Protein AF-A0A9E1KXX5-F1 (afdb_monomer_lite)

Sequence (232 aa):
MKKTWDNLVIDQTFETLIDTTGVVLDQYHLYQFQRITKRYPVLNFFIELLEYLEKELLVQWKIKQENGLNQMFEHQRCWYHAEVRSQGRFFELWNCFVAEYLKTSTVYPMVLENDSWKSIILIAMSDRKKIADIIANPNESSSNFQKFIHFYKSLYFIDPVNHVLSFLNIVELGLGFRPEIMEPVAQKIESEEIKNISPALRSLADSLCDRDHWEKADKILQDFWLLHNEDV

Foldseek 3Di:
DPDDDPVVVLVVLLCVLLVLLCQLLVLCVVLVCPLLQVVQQLSVLLNVLSVVLNVLSVVLVVCCVPPNDLRSLVVLVVLLVCCVPPVHPNLVSVQSNLQSLVVQLLAAAQLDPPDSQLSSLLVSLLPCVSCVVQQVPPPQNVPSLVSSLSSSLSSNPDDSVVSVQSSQVSSCVSVVHGDDRPHHPHDPDPRDDNPDPDPLSSVLCVQVVDPVSSVCNSVSSVVSCVVCVDPD

Radius of gyration: 19.9 Å; chains: 1; bounding box: 46×40×63 Å

Secondary structure (DSSP, 8-state):
------HHHHHHHHHHHHHHHHHHHHHHHHTTTHHHHTT-HHHHHHHHHHHHHHHHHHHHHHHHHHH-HHHHHHHHHHHHHHHHHTT-HHHHHHHHHHHHHHHHHHHS--SSTT-HHHHHHHHHHH-HHHHHHHH--TTSHHHHHHHHHHHHHHHHH--HHHHHHHHHHHHHHHHSS----PPP----------PPPPHHHHHHHHHHSSGGGGGGHHHHHHHHHHH-TTT-

Structure (mmCIF, N/CA/C/O backbone):
data_AF-A0A9E1KXX5-F1
#
_entry.id   AF-A0A9E1KXX5-F1
#
loop_
_atom_site.group_PDB
_atom_site.id
_atom_site.type_symbol
_atom_site.label_atom_id
_atom_site.label_alt_id
_atom_site.label_comp_id
_atom_site.label_asym_id
_atom_site.label_entity_id
_atom_site.label_seq_id
_atom_site.pdbx_PDB_ins_code
_atom_site.Cartn_x
_atom_site.Cartn_y
_atom_site.Cartn_z
_atom_site.occupancy
_atom_site.B_iso_or_equiv
_atom_site.auth_seq_id
_atom_site.auth_comp_id
_atom_site.auth_asym_id
_atom_site.auth_atom_id
_atom_site.pdbx_PDB_model_num
ATOM 1 N N . MET A 1 1 ? -11.347 -12.595 34.772 1.00 43.50 1 MET A N 1
ATOM 2 C CA . MET A 1 1 ? -10.113 -11.785 34.647 1.00 43.50 1 MET A CA 1
ATOM 3 C C . MET A 1 1 ? -10.419 -10.574 33.778 1.00 43.50 1 MET A C 1
ATOM 5 O O . MET A 1 1 ? -11.043 -10.763 32.742 1.00 43.50 1 MET A O 1
ATOM 9 N N . LYS A 1 2 ? -10.047 -9.349 34.184 1.00 52.78 2 LYS A N 1
ATOM 10 C CA . LYS A 1 2 ? -10.073 -8.197 33.261 1.00 52.78 2 LYS A CA 1
ATOM 11 C C . LYS A 1 2 ? -9.034 -8.476 32.171 1.00 52.78 2 LYS A C 1
ATOM 13 O O . LYS A 1 2 ? -7.884 -8.722 32.521 1.00 52.78 2 LYS A O 1
ATOM 18 N N . LYS A 1 3 ? -9.429 -8.494 30.892 1.00 66.44 3 LYS A N 1
ATOM 19 C CA . LYS A 1 3 ? -8.466 -8.537 29.779 1.00 66.44 3 LYS A CA 1
ATOM 20 C C . LYS A 1 3 ? -7.566 -7.305 29.905 1.00 66.44 3 LYS A C 1
ATOM 22 O O . LYS A 1 3 ? -8.064 -6.183 29.877 1.00 66.44 3 LYS A O 1
ATOM 27 N N . THR A 1 4 ? -6.272 -7.516 30.108 1.00 77.31 4 THR A N 1
ATOM 28 C CA . THR A 1 4 ? -5.259 -6.461 30.047 1.00 77.31 4 THR A CA 1
ATOM 29 C C . THR A 1 4 ? -4.710 -6.437 28.632 1.00 77.31 4 THR A C 1
ATOM 31 O O . THR A 1 4 ? -4.077 -7.400 28.207 1.00 77.31 4 THR A O 1
ATOM 34 N N . TRP A 1 5 ? -5.013 -5.372 27.898 1.00 84.75 5 TRP A N 1
ATOM 35 C CA . TRP A 1 5 ? -4.498 -5.161 26.550 1.00 84.75 5 TRP A CA 1
ATOM 36 C C . TRP A 1 5 ? -3.066 -4.639 26.605 1.00 84.75 5 TRP A C 1
ATOM 38 O O . TRP A 1 5 ? -2.748 -3.780 27.434 1.00 84.75 5 TRP A O 1
ATOM 48 N N . ASP A 1 6 ? -2.221 -5.144 25.712 1.00 88.62 6 ASP A N 1
ATOM 49 C CA . ASP A 1 6 ? -0.866 -4.637 25.529 1.00 88.62 6 ASP A CA 1
ATOM 50 C C . ASP A 1 6 ? -0.920 -3.329 24.730 1.00 88.62 6 ASP A C 1
ATOM 52 O O . ASP A 1 6 ? -0.969 -3.324 23.501 1.00 88.62 6 ASP A O 1
ATOM 56 N N . ASN A 1 7 ? -0.991 -2.206 25.449 1.00 89.69 7 ASN A N 1
ATOM 57 C CA . ASN A 1 7 ? -1.081 -0.884 24.830 1.00 89.69 7 ASN A CA 1
ATOM 58 C C . ASN A 1 7 ? 0.162 -0.569 23.993 1.00 89.69 7 ASN A C 1
ATOM 60 O O . ASN A 1 7 ? 0.034 0.075 22.964 1.00 89.69 7 ASN A O 1
ATOM 64 N N . LEU A 1 8 ? 1.341 -1.048 24.395 1.00 91.06 8 LEU A N 1
ATOM 65 C CA . LEU A 1 8 ? 2.582 -0.742 23.690 1.00 91.06 8 LEU A CA 1
ATOM 66 C C . LEU A 1 8 ? 2.591 -1.377 22.295 1.00 91.06 8 LEU A C 1
ATOM 68 O O . LEU A 1 8 ? 2.932 -0.716 21.320 1.00 91.06 8 LEU A O 1
ATOM 72 N N . VAL A 1 9 ? 2.156 -2.633 22.191 1.00 90.31 9 VAL A N 1
ATOM 73 C CA . VAL A 1 9 ? 2.056 -3.331 20.900 1.00 90.31 9 VAL A CA 1
ATOM 74 C C . VAL A 1 9 ? 0.993 -2.697 20.001 1.00 90.31 9 VAL A C 1
ATOM 76 O O . VAL A 1 9 ? 1.212 -2.538 18.799 1.00 90.31 9 VAL A O 1
ATOM 79 N N . ILE A 1 10 ? -0.153 -2.304 20.569 1.00 90.44 10 ILE A N 1
ATOM 80 C CA . ILE A 1 10 ? -1.213 -1.615 19.817 1.00 90.44 10 ILE A CA 1
ATOM 81 C C . ILE A 1 10 ? -0.683 -0.289 19.258 1.00 90.44 10 ILE A C 1
ATOM 83 O O . ILE A 1 10 ? -0.886 -0.006 18.078 1.00 90.44 10 ILE A O 1
ATOM 87 N N . ASP A 1 11 ? 0.035 0.483 20.073 1.00 93.56 11 ASP A N 1
ATOM 88 C CA . ASP A 1 11 ? 0.581 1.789 19.695 1.00 93.56 11 ASP A CA 1
ATOM 89 C C . ASP A 1 11 ? 1.590 1.659 18.566 1.00 93.56 11 ASP A C 1
ATOM 91 O O . ASP A 1 11 ? 1.436 2.299 17.531 1.00 93.56 11 ASP A O 1
ATOM 95 N N . GLN A 1 12 ? 2.534 0.732 18.710 1.00 93.06 12 GLN A N 1
ATOM 96 C CA . GLN A 1 12 ? 3.523 0.444 17.676 1.00 93.06 12 GLN A CA 1
ATOM 97 C C . GLN A 1 12 ? 2.881 0.013 16.356 1.00 93.06 12 GLN A C 1
ATOM 99 O O . GLN A 1 12 ? 3.362 0.392 15.289 1.00 93.06 12 GLN A O 1
ATOM 104 N N . THR A 1 13 ? 1.797 -0.766 16.405 1.00 90.94 13 THR A N 1
ATOM 105 C CA . THR A 1 13 ? 1.103 -1.209 15.186 1.00 90.94 13 THR A CA 1
ATOM 106 C C . THR A 1 13 ? 0.419 -0.030 14.489 1.00 90.94 13 THR A C 1
ATOM 108 O O . THR A 1 13 ? 0.532 0.102 13.271 1.00 90.94 13 THR A O 1
ATOM 111 N N . PHE A 1 14 ? -0.247 0.850 15.244 1.00 93.50 14 PHE A N 1
ATOM 112 C CA . PHE A 1 14 ? -0.850 2.069 14.698 1.00 93.50 14 PHE A CA 1
ATOM 113 C C . PHE A 1 14 ? 0.193 3.005 14.100 1.00 93.50 14 PHE A C 1
ATOM 115 O O . PHE A 1 14 ? 0.036 3.407 12.953 1.00 93.50 14 PHE A O 1
ATOM 122 N N . GLU A 1 15 ? 1.248 3.323 14.850 1.00 93.88 15 GLU A N 1
ATOM 123 C CA . GLU A 1 15 ? 2.332 4.197 14.394 1.00 93.88 15 GLU A CA 1
ATOM 124 C C . GLU A 1 15 ? 2.968 3.639 13.123 1.00 93.88 15 GLU A C 1
ATOM 126 O O . GLU A 1 15 ? 3.039 4.336 12.118 1.00 93.88 15 GLU A O 1
ATOM 131 N N . THR A 1 16 ? 3.304 2.345 13.109 1.00 93.38 16 THR A N 1
ATOM 132 C CA . THR A 1 16 ? 3.889 1.700 11.926 1.00 93.38 16 THR A CA 1
ATOM 133 C C . THR A 1 16 ? 2.976 1.832 10.711 1.00 93.38 16 THR A C 1
ATOM 135 O O . THR A 1 16 ? 3.453 2.214 9.642 1.00 93.38 16 THR A O 1
ATOM 138 N N . LEU A 1 17 ? 1.679 1.532 10.851 1.00 94.00 17 LEU A N 1
ATOM 139 C CA . LEU A 1 17 ? 0.722 1.603 9.744 1.00 94.00 17 LEU A CA 1
ATOM 140 C C . LEU A 1 17 ? 0.465 3.033 9.275 1.00 94.00 17 LEU A C 1
ATOM 142 O O . LEU A 1 17 ? 0.407 3.265 8.068 1.00 94.00 17 LEU A O 1
ATOM 146 N N . ILE A 1 18 ? 0.310 3.981 10.201 1.00 95.50 18 ILE A N 1
ATOM 147 C CA . ILE A 1 18 ? 0.109 5.397 9.884 1.00 95.50 18 ILE A CA 1
ATOM 148 C C . ILE A 1 18 ? 1.345 5.936 9.170 1.00 95.50 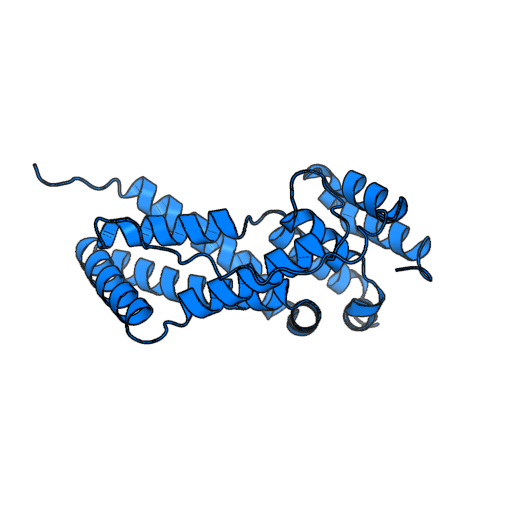18 ILE A C 1
ATOM 150 O O . ILE A 1 18 ? 1.200 6.511 8.099 1.00 95.50 18 ILE A O 1
ATOM 154 N N . ASP A 1 19 ? 2.546 5.680 9.687 1.00 94.06 19 ASP A N 1
ATOM 155 C CA . ASP A 1 19 ? 3.790 6.185 9.108 1.00 94.06 19 ASP A CA 1
ATOM 156 C C . ASP A 1 19 ? 4.034 5.606 7.711 1.00 94.06 19 ASP A C 1
ATOM 158 O O . ASP A 1 19 ? 4.322 6.345 6.771 1.00 94.06 19 ASP A O 1
ATOM 162 N N . THR A 1 20 ? 3.882 4.289 7.531 1.00 93.12 20 THR A N 1
ATOM 163 C CA . THR A 1 20 ? 4.071 3.679 6.201 1.00 93.12 20 THR A CA 1
ATOM 164 C C . THR A 1 20 ? 3.019 4.135 5.194 1.00 93.12 20 THR A C 1
ATOM 166 O O . THR A 1 20 ? 3.367 4.389 4.041 1.00 93.12 20 THR A O 1
ATOM 169 N N . THR A 1 21 ? 1.758 4.284 5.610 1.00 94.62 21 THR A N 1
ATOM 170 C CA . THR A 1 21 ? 0.692 4.808 4.740 1.00 94.62 21 THR A CA 1
ATOM 171 C C . THR A 1 21 ? 0.947 6.273 4.385 1.00 94.62 21 THR A C 1
ATOM 173 O O . THR A 1 21 ? 0.961 6.628 3.206 1.00 94.62 21 THR A O 1
ATOM 176 N N . GLY A 1 22 ? 1.217 7.099 5.396 1.00 93.31 22 GLY A N 1
ATOM 177 C CA . GLY A 1 22 ? 1.443 8.534 5.271 1.00 93.31 22 GLY A CA 1
ATOM 178 C C . GLY A 1 22 ? 2.644 8.853 4.391 1.00 93.31 22 GLY A C 1
ATOM 179 O O . GLY A 1 22 ? 2.527 9.666 3.487 1.00 93.31 22 GLY A O 1
ATOM 180 N N . VAL A 1 23 ? 3.768 8.137 4.532 1.00 93.75 23 VAL A N 1
ATOM 181 C CA . VAL A 1 23 ? 4.946 8.335 3.665 1.00 93.75 23 VAL A CA 1
ATOM 182 C C . VAL A 1 23 ? 4.605 8.141 2.184 1.00 93.75 23 VAL A C 1
ATOM 184 O O . VAL A 1 23 ? 5.034 8.936 1.344 1.00 93.75 23 VAL A O 1
ATOM 187 N N . VAL A 1 24 ? 3.836 7.103 1.841 1.00 94.44 24 VAL A N 1
ATOM 188 C CA . VAL A 1 24 ? 3.436 6.845 0.448 1.00 94.44 24 VAL A CA 1
ATOM 189 C C . VAL A 1 24 ? 2.483 7.932 -0.054 1.00 94.44 24 VAL A C 1
ATOM 191 O O . VAL A 1 24 ? 2.660 8.433 -1.168 1.00 94.44 24 VAL A O 1
ATOM 194 N N . LEU A 1 25 ? 1.488 8.309 0.752 1.00 95.94 25 LEU A N 1
ATOM 195 C CA . LEU A 1 25 ? 0.474 9.295 0.374 1.00 95.94 25 LEU A CA 1
ATOM 196 C C . LEU A 1 25 ? 1.033 10.720 0.300 1.00 95.94 25 LEU A C 1
ATOM 198 O O . LEU A 1 25 ? 0.730 11.443 -0.649 1.00 95.94 25 LEU A O 1
ATOM 202 N N . ASP A 1 26 ? 1.916 11.102 1.218 1.00 94.56 26 ASP A N 1
ATOM 203 C CA . ASP A 1 26 ? 2.622 12.381 1.194 1.00 94.56 26 ASP A CA 1
ATOM 204 C C . ASP A 1 26 ? 3.425 12.516 -0.096 1.00 94.56 26 ASP A C 1
ATOM 206 O O . ASP A 1 26 ? 3.285 13.503 -0.817 1.00 94.56 26 ASP A O 1
ATOM 210 N N . GLN A 1 27 ? 4.217 11.501 -0.452 1.00 91.88 27 GLN A N 1
ATOM 211 C CA . GLN A 1 27 ? 4.949 11.485 -1.721 1.00 91.88 27 GLN A CA 1
ATOM 212 C C . GLN A 1 27 ? 3.989 11.570 -2.914 1.00 91.88 27 GLN A C 1
ATOM 214 O O . GLN A 1 27 ? 4.205 12.362 -3.833 1.00 91.88 27 GLN A O 1
ATOM 219 N N . TYR A 1 28 ? 2.905 10.793 -2.898 1.00 92.31 28 TYR A N 1
ATOM 220 C CA . TYR A 1 28 ? 1.907 10.784 -3.964 1.00 92.31 28 TYR A CA 1
ATOM 221 C C . TYR A 1 28 ? 1.274 12.166 -4.196 1.00 92.31 28 TYR A C 1
ATOM 223 O O . TYR A 1 28 ? 1.186 12.626 -5.341 1.00 92.31 28 TYR A O 1
ATOM 231 N N . HIS A 1 29 ? 0.864 12.845 -3.123 1.00 91.25 29 HIS A N 1
ATOM 232 C CA . HIS A 1 29 ? 0.205 14.146 -3.186 1.00 91.25 29 HIS A CA 1
ATOM 233 C C . HIS A 1 29 ? 1.186 15.292 -3.446 1.00 91.25 29 HIS A C 1
ATOM 235 O O . HIS A 1 29 ? 0.938 16.107 -4.339 1.00 91.25 29 HIS A O 1
ATOM 241 N N . LEU A 1 30 ? 2.315 15.340 -2.729 1.00 88.56 30 LEU A N 1
ATOM 242 C CA . LEU A 1 30 ? 3.329 16.389 -2.878 1.00 88.56 30 LEU A CA 1
ATOM 243 C C . LEU A 1 30 ? 3.949 16.381 -4.276 1.00 88.56 30 LEU A C 1
ATOM 245 O O . LEU A 1 30 ? 4.216 17.442 -4.840 1.00 88.56 30 LEU A O 1
ATOM 249 N N . TYR A 1 31 ? 4.166 15.195 -4.849 1.00 86.06 31 TYR A N 1
ATOM 250 C CA . TYR A 1 31 ? 4.766 15.048 -6.175 1.00 86.06 31 TYR A CA 1
ATOM 251 C C . TYR A 1 31 ? 3.729 14.966 -7.305 1.00 86.06 31 TYR A C 1
ATOM 253 O O . TYR A 1 31 ? 4.103 14.871 -8.472 1.00 86.06 31 TYR A O 1
ATOM 261 N N . GLN A 1 32 ? 2.431 15.045 -6.979 1.00 85.81 32 GLN A N 1
ATOM 262 C CA . GLN A 1 32 ? 1.314 15.016 -7.933 1.00 85.81 32 GLN A CA 1
ATOM 263 C C . GLN A 1 32 ? 1.333 13.779 -8.852 1.00 85.81 32 GLN A C 1
ATOM 265 O O . GLN A 1 32 ? 1.025 13.845 -10.047 1.00 85.81 32 GLN A O 1
ATOM 270 N N . PHE A 1 33 ? 1.657 12.610 -8.292 1.00 86.31 33 PHE A N 1
ATOM 271 C CA . PHE A 1 33 ? 1.819 11.358 -9.041 1.00 86.31 33 PHE A CA 1
ATOM 272 C C . PHE A 1 33 ? 0.510 10.662 -9.435 1.00 86.31 33 PHE A C 1
ATOM 274 O O . PHE A 1 33 ? 0.522 9.548 -9.955 1.00 86.31 33 PHE A O 1
ATOM 281 N N . GLN A 1 34 ? -0.621 11.362 -9.338 1.00 85.50 34 GLN A N 1
ATOM 282 C CA . GLN A 1 34 ? -1.933 10.900 -9.816 1.00 85.50 34 GLN A CA 1
ATOM 283 C C . GLN A 1 34 ? -1.914 10.503 -11.297 1.00 85.50 34 GLN A C 1
ATOM 285 O O . GLN A 1 34 ? -2.655 9.625 -11.729 1.00 85.50 34 GLN A O 1
ATOM 290 N N . ARG A 1 35 ? -1.071 11.152 -12.109 1.00 79.12 35 ARG A N 1
ATOM 291 C CA . ARG A 1 35 ? -0.930 10.822 -13.537 1.00 79.12 35 ARG A CA 1
ATOM 292 C C . ARG A 1 35 ? -0.253 9.472 -13.773 1.00 79.12 35 ARG A C 1
ATOM 294 O O . ARG A 1 35 ? -0.528 8.854 -14.796 1.00 79.12 35 ARG A O 1
ATOM 301 N N . ILE A 1 36 ? 0.595 9.028 -12.841 1.00 79.75 36 ILE A N 1
ATOM 302 C CA . ILE A 1 36 ? 1.262 7.722 -12.878 1.00 79.75 36 ILE A CA 1
ATOM 303 C C . ILE A 1 36 ? 0.249 6.644 -12.533 1.00 79.75 36 ILE A C 1
ATOM 305 O O . ILE A 1 36 ? -0.003 5.745 -13.329 1.00 79.75 36 ILE A O 1
ATOM 309 N N . THR A 1 37 ? -0.369 6.762 -11.361 1.00 82.62 37 THR A N 1
ATOM 310 C CA . THR A 1 37 ? -1.243 5.725 -10.808 1.00 82.62 37 THR A CA 1
ATOM 311 C C . THR A 1 37 ? -2.458 5.496 -11.696 1.00 82.62 37 THR A C 1
ATOM 313 O O . THR A 1 37 ? -2.786 4.352 -11.978 1.00 82.62 37 THR A O 1
ATOM 316 N N . LYS A 1 38 ? -3.038 6.548 -12.288 1.00 82.38 38 LYS A N 1
ATOM 317 C CA . LYS A 1 38 ? -4.137 6.419 -13.264 1.00 82.38 38 LYS A CA 1
ATOM 318 C C . LYS A 1 38 ? -3.800 5.573 -14.494 1.00 82.38 38 LYS A C 1
ATOM 320 O O . LYS A 1 38 ? -4.708 5.016 -15.103 1.00 82.38 38 LYS A O 1
ATOM 325 N N . ARG A 1 39 ? -2.524 5.482 -14.888 1.00 83.44 39 ARG A N 1
ATOM 326 C CA . ARG A 1 39 ? -2.085 4.643 -16.018 1.00 83.44 39 ARG A CA 1
ATOM 327 C C . ARG A 1 39 ? -1.882 3.174 -15.624 1.00 83.44 39 ARG A C 1
ATOM 329 O O . ARG A 1 39 ? -1.704 2.339 -16.508 1.00 83.44 39 ARG A O 1
ATOM 336 N N . TYR A 1 40 ? -1.952 2.863 -14.329 1.00 87.75 40 TYR A N 1
ATOM 337 C CA . TYR A 1 40 ? -1.807 1.527 -13.757 1.00 87.75 40 TYR A CA 1
ATOM 338 C C . TYR A 1 40 ? -2.958 1.237 -12.784 1.00 87.75 40 TYR A C 1
ATOM 340 O O . TYR A 1 40 ? -2.835 1.542 -11.598 1.00 87.75 40 TYR A O 1
ATOM 348 N N . PRO A 1 41 ? -4.062 0.619 -13.245 1.00 89.94 41 PRO A N 1
ATOM 349 C CA . PRO A 1 41 ? -5.254 0.389 -12.424 1.00 89.94 41 PRO A CA 1
ATOM 350 C C . PRO A 1 41 ? -4.968 -0.238 -11.054 1.00 89.94 41 PRO A C 1
ATOM 352 O O . PRO A 1 41 ? -5.481 0.240 -10.047 1.00 89.94 41 PRO A O 1
ATOM 355 N N . VAL A 1 42 ? -4.076 -1.234 -10.996 1.00 92.06 42 VAL A N 1
ATOM 356 C CA . VAL A 1 42 ? -3.633 -1.865 -9.741 1.00 92.06 42 VAL A CA 1
ATOM 357 C C . VAL A 1 42 ? -3.011 -0.867 -8.753 1.00 92.06 42 VAL A C 1
ATOM 359 O O . VAL A 1 42 ? -3.318 -0.916 -7.565 1.00 92.06 42 VAL A O 1
ATOM 362 N N . LEU A 1 43 ? -2.194 0.081 -9.229 1.00 93.38 43 LEU A N 1
ATOM 363 C CA . LEU A 1 43 ? -1.612 1.129 -8.385 1.00 93.38 43 LEU A CA 1
ATOM 364 C C . LEU A 1 43 ? -2.664 2.155 -7.984 1.00 93.38 43 LEU A C 1
ATOM 366 O O . LEU A 1 43 ? -2.659 2.607 -6.847 1.00 93.38 43 LEU A O 1
ATOM 370 N N . ASN A 1 44 ? -3.572 2.516 -8.893 1.00 93.56 44 ASN A N 1
ATOM 371 C CA . ASN A 1 44 ? -4.652 3.446 -8.581 1.00 93.56 44 ASN A CA 1
ATOM 372 C C . ASN A 1 44 ? -5.536 2.918 -7.445 1.00 93.56 44 ASN A C 1
ATOM 374 O O . ASN A 1 44 ? -5.720 3.613 -6.452 1.00 93.56 44 ASN A O 1
ATOM 378 N N . PHE A 1 45 ? -6.018 1.676 -7.553 1.00 94.69 45 PHE A N 1
ATOM 379 C CA . PHE A 1 45 ? -6.833 1.068 -6.500 1.00 94.69 45 PHE A CA 1
ATOM 380 C C . PHE A 1 45 ? -6.063 0.891 -5.195 1.00 94.69 45 PHE A C 1
ATOM 382 O O . PHE A 1 45 ? -6.630 1.110 -4.128 1.00 94.69 45 PHE A O 1
ATOM 389 N N . PHE A 1 46 ? -4.773 0.549 -5.260 1.00 95.56 46 PHE A N 1
ATOM 390 C CA . PHE A 1 46 ? -3.959 0.461 -4.053 1.00 95.56 46 PHE A CA 1
ATOM 391 C C . PHE A 1 46 ? -3.804 1.818 -3.356 1.00 95.56 46 PHE A C 1
ATOM 393 O O . PHE A 1 46 ? -3.970 1.899 -2.144 1.00 95.56 46 PHE A O 1
ATOM 400 N N . ILE A 1 47 ? -3.552 2.898 -4.101 1.00 96.44 47 ILE A N 1
ATOM 401 C CA . ILE A 1 47 ? -3.466 4.246 -3.526 1.00 96.44 47 ILE A CA 1
ATOM 402 C C . ILE A 1 47 ? -4.810 4.695 -2.947 1.00 96.44 47 ILE A C 1
ATOM 404 O O . ILE A 1 47 ? -4.837 5.212 -1.837 1.00 96.44 47 ILE A O 1
ATOM 408 N N . GLU A 1 48 ? -5.929 4.454 -3.633 1.00 95.81 48 GLU A N 1
ATOM 409 C CA . GLU A 1 48 ? -7.258 4.763 -3.082 1.00 95.81 48 GLU A CA 1
ATOM 410 C C . GLU A 1 48 ? -7.547 3.978 -1.793 1.00 95.81 48 GLU A C 1
ATOM 412 O O . GLU A 1 48 ? -8.154 4.509 -0.860 1.00 95.81 48 GLU A O 1
ATOM 417 N N . LEU A 1 49 ? -7.082 2.727 -1.717 1.00 95.88 49 LEU A N 1
ATOM 418 C CA . LEU A 1 49 ? -7.165 1.916 -0.509 1.00 95.88 49 LEU A CA 1
ATOM 419 C C . LEU A 1 49 ? -6.299 2.492 0.620 1.00 95.88 49 LEU A C 1
ATOM 421 O O . LEU A 1 49 ? -6.775 2.573 1.749 1.00 95.88 49 LEU A O 1
ATOM 425 N N . LEU A 1 50 ? -5.073 2.942 0.329 1.00 96.75 50 LEU A N 1
ATOM 426 C CA . LEU A 1 50 ? -4.219 3.631 1.302 1.00 96.75 50 LEU A CA 1
ATOM 427 C C . LEU A 1 50 ? -4.863 4.932 1.801 1.00 96.75 50 LEU A C 1
ATOM 429 O O . LEU A 1 50 ? -4.900 5.157 3.006 1.00 96.75 50 LEU A O 1
ATOM 433 N N . GLU A 1 51 ? -5.435 5.753 0.914 1.00 96.69 51 GLU A N 1
ATOM 434 C CA . GLU A 1 51 ? -6.150 6.983 1.294 1.00 96.69 51 GLU A CA 1
ATOM 435 C C . GLU A 1 51 ? -7.354 6.699 2.205 1.00 96.69 51 GLU A C 1
ATOM 437 O O . GLU A 1 51 ? -7.696 7.509 3.071 1.00 96.69 51 GLU A O 1
ATOM 442 N N . TYR A 1 52 ? -8.048 5.576 1.991 1.00 96.50 52 TYR A N 1
ATOM 443 C CA . TYR A 1 52 ? -9.123 5.143 2.881 1.00 96.50 52 TYR A CA 1
ATOM 444 C C . TYR A 1 52 ? -8.556 4.689 4.233 1.00 96.50 52 TYR A C 1
ATOM 446 O O . TYR A 1 52 ? -9.030 5.134 5.280 1.00 96.50 52 TYR A O 1
ATOM 454 N N . LEU A 1 53 ? -7.541 3.820 4.204 1.00 95.88 53 LEU A N 1
ATOM 455 C CA . LEU A 1 53 ? -6.892 3.266 5.392 1.00 95.88 53 LEU A CA 1
ATOM 456 C C . LEU A 1 53 ? -6.344 4.362 6.300 1.00 95.88 53 LEU A C 1
ATOM 458 O O . LEU A 1 53 ? -6.603 4.326 7.497 1.00 95.88 53 LEU A O 1
ATOM 462 N N . GLU A 1 54 ? -5.642 5.349 5.747 1.00 96.81 54 GLU A N 1
ATOM 463 C CA . GLU A 1 54 ? -5.092 6.469 6.511 1.00 96.81 54 GLU A CA 1
ATOM 464 C C . GLU A 1 54 ? -6.185 7.204 7.290 1.00 96.81 54 GLU A C 1
ATOM 466 O O . GLU A 1 54 ? -6.063 7.410 8.497 1.00 96.81 54 GLU A O 1
ATOM 471 N N . LYS A 1 55 ? -7.290 7.557 6.622 1.00 96.44 55 LYS A N 1
ATOM 472 C CA . LYS A 1 55 ? -8.403 8.280 7.254 1.00 96.44 55 LYS A CA 1
ATOM 473 C C . LYS A 1 55 ? -8.975 7.499 8.427 1.00 96.44 55 LYS A C 1
ATOM 475 O O . LYS A 1 55 ? -9.177 8.066 9.498 1.00 96.44 55 LYS A O 1
ATOM 480 N N . GLU A 1 56 ? -9.222 6.210 8.229 1.00 96.56 56 GLU A N 1
ATOM 481 C CA . GLU A 1 56 ? -9.800 5.357 9.261 1.00 96.56 56 GLU A CA 1
ATOM 482 C C . GLU A 1 56 ? -8.806 5.091 10.407 1.00 96.56 56 GLU A C 1
ATOM 484 O O . GLU A 1 56 ? -9.178 5.193 11.577 1.00 96.56 56 GLU A O 1
ATOM 489 N N . LEU A 1 57 ? -7.523 4.859 10.104 1.00 96.75 57 LEU A N 1
ATOM 490 C CA . LEU A 1 57 ? -6.453 4.720 11.098 1.00 96.75 57 LEU A CA 1
ATOM 491 C C . LEU A 1 57 ? -6.313 5.976 11.963 1.00 96.75 57 LEU A C 1
ATOM 493 O O . LEU A 1 57 ? -6.247 5.865 13.186 1.00 96.75 57 LEU A O 1
ATOM 497 N N . LEU A 1 58 ? -6.317 7.168 11.360 1.00 97.12 58 LEU A N 1
ATOM 498 C CA . LEU A 1 58 ? -6.220 8.438 12.084 1.00 97.12 58 LEU A CA 1
ATOM 499 C C . LEU A 1 58 ? -7.436 8.683 12.986 1.00 97.12 58 LEU A C 1
ATOM 501 O O . LEU A 1 58 ? -7.279 9.178 14.105 1.00 97.12 58 LEU A O 1
ATOM 505 N N . VAL A 1 59 ? -8.642 8.315 12.538 1.00 97.44 59 VAL A N 1
ATOM 506 C CA . VAL A 1 59 ? -9.859 8.393 13.362 1.00 97.44 59 VAL A CA 1
ATOM 507 C C . VAL A 1 59 ? -9.762 7.443 14.554 1.00 97.44 59 VAL A C 1
ATOM 509 O O . VAL A 1 59 ? -9.949 7.879 15.693 1.00 97.44 59 VAL A O 1
ATOM 512 N N . GLN A 1 60 ? -9.420 6.173 14.324 1.00 96.81 60 GLN A N 1
ATOM 513 C CA . GLN A 1 60 ? -9.262 5.186 15.396 1.00 96.81 60 GLN A CA 1
ATOM 514 C C . GLN A 1 60 ? -8.177 5.599 16.393 1.00 96.81 60 GLN A C 1
ATOM 516 O O . GLN A 1 60 ? -8.400 5.544 17.606 1.00 96.81 60 GLN A O 1
ATOM 521 N N . TRP A 1 61 ? -7.034 6.076 15.893 1.00 96.81 61 TRP A N 1
ATOM 522 C CA . TRP A 1 61 ? -5.933 6.565 16.714 1.00 96.81 61 TRP A CA 1
ATOM 523 C C . TRP A 1 61 ? -6.361 7.744 17.583 1.00 96.81 61 TRP A C 1
ATOM 525 O O . TRP A 1 61 ? -6.147 7.731 18.795 1.00 96.81 61 TRP A O 1
ATOM 535 N N . LYS A 1 62 ? -7.049 8.729 17.000 1.00 97.56 62 LYS A N 1
ATOM 536 C CA . LYS A 1 62 ? -7.568 9.882 17.737 1.00 97.56 62 LYS A CA 1
ATOM 537 C C . LYS A 1 62 ? -8.539 9.465 18.842 1.00 97.56 62 LYS A C 1
ATOM 539 O O . LYS A 1 62 ? -8.361 9.875 19.987 1.00 97.56 62 LYS A O 1
ATOM 544 N N . ILE A 1 63 ? -9.521 8.613 18.533 1.00 97.69 63 ILE A N 1
ATOM 545 C CA . ILE A 1 63 ? -10.488 8.108 19.522 1.00 97.69 63 ILE A CA 1
ATOM 546 C C . ILE A 1 63 ? -9.763 7.376 20.653 1.00 97.69 63 ILE A C 1
ATOM 548 O O . ILE A 1 63 ? -10.083 7.573 21.825 1.00 97.69 63 ILE A O 1
ATOM 552 N N . LYS A 1 64 ? -8.756 6.558 20.331 1.00 95.94 64 LYS A N 1
ATOM 553 C CA . LYS A 1 64 ? -7.946 5.878 21.343 1.00 95.94 64 LYS A CA 1
ATOM 554 C C . LYS A 1 64 ? -7.233 6.869 22.264 1.00 95.94 64 LYS A C 1
ATOM 556 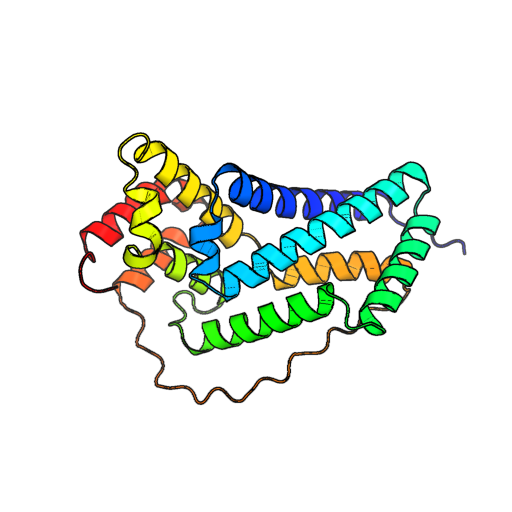O O . LYS A 1 64 ? -7.267 6.669 23.476 1.00 95.94 64 LYS A O 1
ATOM 561 N N . GLN A 1 65 ? -6.603 7.908 21.717 1.00 95.69 65 GLN A N 1
ATOM 562 C CA . GLN A 1 65 ? -5.873 8.903 22.510 1.00 95.69 65 GLN A CA 1
ATOM 563 C C . GLN A 1 65 ? -6.812 9.753 23.382 1.00 95.69 65 GLN A C 1
ATOM 565 O O . GLN A 1 65 ? -6.497 10.036 24.536 1.00 95.69 65 GLN A O 1
ATOM 570 N N . GLU A 1 66 ? -7.984 10.128 22.864 1.00 97.12 66 GLU A N 1
ATOM 571 C CA . GLU A 1 66 ? -8.922 11.026 23.555 1.00 97.12 66 GLU A CA 1
ATOM 572 C C . GLU A 1 66 ? -9.887 10.296 24.503 1.00 97.12 66 GLU A C 1
ATOM 574 O O . GLU A 1 66 ? -10.322 10.856 25.512 1.00 97.12 66 GLU A O 1
ATOM 579 N N . ASN A 1 67 ? -10.269 9.058 24.184 1.00 96.44 67 ASN A N 1
ATOM 580 C CA . ASN A 1 67 ? -11.358 8.343 24.858 1.00 96.44 67 ASN A CA 1
ATOM 581 C C . ASN A 1 67 ? -10.994 6.922 25.315 1.00 96.44 67 ASN A C 1
ATOM 583 O O . ASN A 1 67 ? -11.783 6.280 26.014 1.00 96.44 67 ASN A O 1
ATOM 587 N N . GLY A 1 68 ? -9.803 6.435 24.969 1.00 94.31 68 GLY A N 1
ATOM 588 C CA . GLY A 1 68 ? -9.307 5.121 25.361 1.00 94.31 68 GLY A CA 1
ATOM 589 C C . GLY A 1 68 ? -9.803 3.966 24.484 1.00 94.31 68 GLY A C 1
ATOM 590 O O . GLY A 1 68 ? -10.646 4.107 23.597 1.00 94.31 68 GLY A O 1
ATOM 591 N N . LEU A 1 69 ? -9.265 2.774 24.760 1.00 94.19 69 LEU A N 1
ATOM 592 C CA . LEU A 1 69 ? -9.457 1.573 23.935 1.00 94.19 69 LEU A CA 1
ATOM 593 C C . LEU A 1 69 ? -10.918 1.139 23.784 1.00 94.19 69 LEU A C 1
ATOM 595 O O . LEU A 1 69 ? -11.323 0.743 22.699 1.00 94.19 69 LEU A O 1
ATOM 599 N N . ASN A 1 70 ? -11.727 1.227 24.843 1.00 94.19 70 ASN A N 1
ATOM 600 C CA . ASN A 1 70 ? -13.122 0.774 24.784 1.00 94.19 70 ASN A CA 1
ATOM 601 C C . ASN A 1 70 ? -13.939 1.549 23.739 1.00 94.19 70 ASN A C 1
ATOM 603 O O . ASN A 1 70 ? -14.818 0.982 23.091 1.00 94.19 70 ASN A O 1
ATOM 607 N N . GLN A 1 71 ? -13.619 2.827 23.548 1.00 96.69 71 GLN A N 1
ATOM 608 C CA . GLN A 1 71 ? -14.337 3.710 22.640 1.00 96.69 71 GLN A CA 1
ATOM 609 C C . GLN A 1 71 ? -13.848 3.498 21.212 1.00 96.69 71 GLN A C 1
ATOM 611 O O . GLN A 1 71 ? -14.661 3.449 20.293 1.00 96.69 71 GLN A O 1
ATOM 616 N N . MET A 1 72 ? -12.549 3.242 21.040 1.00 96.75 72 MET A N 1
ATOM 617 C CA . MET A 1 72 ? -12.001 2.762 19.773 1.00 96.75 72 MET A CA 1
ATOM 618 C C . MET A 1 72 ? -12.655 1.432 19.356 1.00 96.75 72 MET A C 1
ATOM 620 O O . MET A 1 72 ? -13.058 1.284 18.209 1.00 96.75 72 MET A O 1
ATOM 624 N N . PHE A 1 73 ? -12.846 0.490 20.283 1.00 95.88 73 PHE A N 1
ATOM 625 C CA . PHE A 1 73 ? -13.503 -0.792 20.000 1.00 95.88 73 PHE A CA 1
ATOM 626 C C . PHE A 1 73 ? -14.988 -0.649 19.641 1.00 95.88 73 PHE A C 1
ATOM 628 O O . PHE A 1 73 ? -15.510 -1.413 18.831 1.00 95.88 73 PHE A O 1
ATOM 635 N N . GLU A 1 74 ? -15.710 0.294 20.252 1.00 96.75 74 GLU A N 1
ATOM 636 C CA . GLU A 1 74 ? -17.075 0.638 19.827 1.00 96.75 74 GLU A CA 1
ATOM 637 C C . GLU A 1 74 ? -17.085 1.221 18.411 1.00 96.75 74 GLU A C 1
ATOM 639 O O . GLU A 1 74 ? -17.870 0.778 17.575 1.00 96.75 74 GLU A O 1
ATOM 644 N N . HIS A 1 75 ? -16.166 2.142 18.114 1.00 97.06 75 HIS A N 1
ATOM 645 C CA . HIS A 1 75 ? -16.010 2.702 16.773 1.00 97.06 75 HIS A CA 1
ATOM 646 C C . HIS A 1 75 ? -15.728 1.617 15.730 1.00 97.06 75 HIS A C 1
ATOM 648 O O . HIS A 1 75 ? -16.436 1.545 14.734 1.00 97.06 75 HIS A O 1
ATOM 654 N N . GLN A 1 76 ? -14.780 0.714 15.989 1.00 95.94 76 GLN A N 1
ATOM 655 C CA . GLN A 1 76 ? -14.443 -0.400 15.093 1.00 95.94 76 GLN A CA 1
ATOM 656 C C . GLN A 1 76 ? -15.640 -1.319 14.809 1.00 95.94 76 GLN A C 1
ATOM 658 O O . GLN A 1 76 ? -15.841 -1.739 13.669 1.00 95.94 76 GLN A O 1
ATOM 663 N N . ARG A 1 77 ? -16.475 -1.604 15.820 1.00 95.00 77 ARG A N 1
ATOM 664 C CA . ARG A 1 77 ? -17.720 -2.373 15.642 1.00 95.00 77 ARG A CA 1
ATOM 665 C C . ARG A 1 77 ? -18.724 -1.634 14.766 1.00 95.00 77 ARG A C 1
ATOM 667 O O . ARG A 1 77 ? -19.278 -2.232 13.844 1.00 95.00 77 ARG A O 1
ATOM 674 N N . CYS A 1 78 ? -18.943 -0.347 15.025 1.00 93.94 78 CYS A N 1
ATOM 675 C CA . CYS A 1 78 ? -19.822 0.493 14.214 1.00 93.94 78 CYS A CA 1
ATOM 676 C C . CYS A 1 78 ? -19.336 0.592 12.763 1.00 93.94 78 CYS A C 1
ATOM 678 O O . CYS A 1 78 ? -20.129 0.387 11.844 1.00 93.94 78 CYS A O 1
ATOM 680 N N . TRP A 1 79 ? -18.040 0.844 12.569 1.00 94.50 79 TRP A N 1
ATOM 681 C CA . TRP A 1 79 ? -17.379 0.892 11.269 1.00 94.50 79 TRP A CA 1
ATOM 682 C C . TRP A 1 79 ? -17.575 -0.419 10.503 1.00 94.50 79 TRP A C 1
ATOM 684 O O . TRP A 1 79 ? -18.135 -0.408 9.411 1.00 94.50 79 TRP A O 1
ATOM 694 N N . TYR A 1 80 ? -17.236 -1.565 11.104 1.00 93.06 80 TYR A N 1
ATOM 695 C CA . TYR A 1 80 ? -17.361 -2.866 10.442 1.00 93.06 80 TYR A CA 1
ATOM 696 C C . TYR A 1 80 ? -18.811 -3.185 10.063 1.00 93.06 80 TYR A C 1
ATOM 698 O O . TYR A 1 80 ? -19.092 -3.649 8.960 1.00 93.06 80 TYR A O 1
ATOM 706 N N . HIS A 1 81 ? -19.765 -2.911 10.959 1.00 90.19 81 HIS A N 1
ATOM 707 C CA . HIS A 1 81 ? -21.178 -3.124 10.659 1.00 90.19 81 HIS A CA 1
ATOM 708 C C . HIS A 1 81 ? -21.698 -2.212 9.548 1.00 90.19 81 HIS A C 1
ATOM 710 O O . HIS A 1 81 ? -22.562 -2.651 8.788 1.00 90.19 81 HIS A O 1
ATOM 716 N N . ALA A 1 82 ? -21.202 -0.977 9.450 1.00 90.38 82 ALA A N 1
ATOM 717 C CA . ALA A 1 82 ? -21.502 -0.107 8.322 1.00 90.38 82 ALA A CA 1
ATOM 718 C C . ALA A 1 82 ? -20.927 -0.709 7.033 1.00 90.38 82 ALA A C 1
ATOM 720 O O . ALA A 1 82 ? -21.673 -0.945 6.085 1.00 90.38 82 ALA A O 1
ATOM 721 N N . GLU A 1 83 ? -19.647 -1.080 7.043 1.00 90.44 83 GLU A N 1
ATOM 722 C CA . GLU A 1 83 ? -18.956 -1.614 5.871 1.00 90.44 83 GLU A CA 1
ATOM 723 C C . GLU A 1 83 ? -19.614 -2.890 5.310 1.00 90.44 83 GLU A C 1
ATOM 725 O O . GLU A 1 83 ? -19.812 -3.013 4.102 1.00 90.44 83 GLU A O 1
ATOM 730 N N . VAL A 1 84 ? -20.047 -3.812 6.174 1.00 87.12 84 VAL A N 1
ATOM 731 C CA . VAL A 1 84 ? -20.708 -5.057 5.744 1.00 87.12 84 VAL A CA 1
ATOM 732 C C . VAL A 1 84 ? -22.148 -4.829 5.263 1.00 87.12 84 VAL A C 1
ATOM 734 O O . VAL A 1 84 ? -22.616 -5.525 4.363 1.00 87.12 84 VAL A O 1
ATOM 737 N N . ARG A 1 85 ? -22.893 -3.883 5.854 1.00 82.50 85 ARG A N 1
ATOM 738 C CA . ARG A 1 85 ? -24.328 -3.700 5.553 1.00 82.50 85 ARG A CA 1
ATOM 739 C C . ARG A 1 85 ? -24.606 -2.801 4.354 1.00 82.50 85 ARG A C 1
ATOM 741 O O . ARG A 1 85 ? -25.653 -2.972 3.734 1.00 82.50 85 ARG A O 1
ATOM 748 N N . SER A 1 86 ? -23.742 -1.831 4.053 1.00 68.62 86 SER A N 1
ATOM 749 C CA . SER A 1 86 ? -24.058 -0.758 3.099 1.00 68.62 86 SER A CA 1
ATOM 750 C C . SER A 1 86 ? -23.202 -0.739 1.832 1.00 68.62 86 SER A C 1
ATOM 752 O O . SER A 1 86 ? -23.101 0.321 1.228 1.00 68.62 86 SER A O 1
ATOM 754 N N . GLN A 1 87 ? -22.596 -1.866 1.427 1.00 64.62 87 GLN A N 1
ATOM 755 C CA . GLN A 1 87 ? -21.535 -1.881 0.401 1.00 64.62 87 GLN A CA 1
ATOM 756 C C . GLN A 1 87 ? -20.426 -0.894 0.777 1.00 64.62 87 GLN A C 1
ATOM 758 O O . GLN A 1 87 ? -20.204 0.123 0.127 1.00 64.62 87 GLN A O 1
ATOM 763 N N . GLY A 1 88 ? -19.799 -1.166 1.916 1.00 75.88 88 GLY A N 1
ATOM 764 C CA . GLY A 1 88 ? -18.713 -0.368 2.443 1.00 75.88 88 GLY A CA 1
ATOM 765 C C . GLY A 1 88 ? -17.591 -0.131 1.438 1.00 75.88 88 GLY A C 1
ATOM 766 O O . GLY A 1 88 ? -17.195 -1.033 0.692 1.00 75.88 88 GLY A O 1
ATOM 767 N N . ARG A 1 89 ? -17.063 1.094 1.445 1.00 89.50 89 ARG A N 1
ATOM 768 C CA . ARG A 1 89 ? -16.039 1.525 0.493 1.00 89.50 89 ARG A CA 1
ATOM 769 C C . ARG A 1 89 ? -14.715 0.788 0.710 1.00 89.50 89 ARG A C 1
ATOM 771 O O . ARG A 1 89 ? -13.978 0.606 -0.253 1.00 89.50 89 ARG A O 1
ATOM 778 N N . PHE A 1 90 ? -14.405 0.343 1.930 1.00 92.75 90 PHE A N 1
ATOM 779 C CA . PHE A 1 90 ? -13.170 -0.393 2.205 1.00 92.75 90 PHE A CA 1
ATOM 780 C C . PHE A 1 90 ? -13.146 -1.736 1.473 1.00 92.75 90 PHE A C 1
ATOM 782 O O . PHE A 1 90 ? -12.214 -2.012 0.719 1.00 92.75 90 PHE A O 1
ATOM 789 N N . PHE A 1 91 ? -14.180 -2.563 1.667 1.00 89.19 91 PHE A N 1
ATOM 790 C CA . PHE A 1 91 ? -14.241 -3.884 1.037 1.00 89.19 91 PHE A CA 1
ATOM 791 C C . PHE A 1 91 ? -14.404 -3.786 -0.481 1.00 89.19 91 PHE A C 1
ATOM 793 O O . PHE A 1 91 ? -13.855 -4.614 -1.204 1.00 89.19 91 PHE A O 1
ATOM 800 N N . GLU A 1 92 ? -15.103 -2.763 -0.978 1.00 89.50 92 GLU A N 1
ATOM 801 C CA . GLU A 1 92 ? -15.167 -2.468 -2.411 1.00 89.50 92 GLU A CA 1
ATOM 802 C C . GLU A 1 92 ? -13.774 -2.169 -2.988 1.00 89.50 92 GLU A C 1
ATOM 804 O O . GLU A 1 92 ? -13.352 -2.828 -3.939 1.00 89.50 92 GLU A O 1
ATOM 809 N N . LEU A 1 93 ? -13.033 -1.229 -2.388 1.00 92.06 93 LEU A N 1
ATOM 810 C CA . LEU A 1 93 ? -11.679 -0.874 -2.824 1.00 92.06 93 LEU A CA 1
ATOM 811 C C . LEU A 1 93 ? -10.727 -2.066 -2.751 1.00 92.06 93 LEU A C 1
ATOM 813 O O . LEU A 1 93 ? -9.960 -2.294 -3.685 1.00 92.06 93 LEU A O 1
ATOM 817 N N . TRP A 1 94 ? -10.804 -2.850 -1.675 1.00 92.06 94 TRP A N 1
ATOM 818 C CA . TRP A 1 94 ? -10.029 -4.075 -1.531 1.00 92.06 94 TRP A CA 1
ATOM 819 C C . TRP A 1 94 ? -10.334 -5.077 -2.650 1.00 92.06 94 TRP A C 1
ATOM 821 O O . TRP A 1 94 ? -9.415 -5.573 -3.296 1.00 92.06 94 TRP A O 1
ATOM 831 N N . ASN A 1 95 ? -11.610 -5.339 -2.935 1.00 89.50 95 ASN A N 1
ATOM 832 C CA . ASN A 1 95 ? -12.002 -6.280 -3.984 1.00 89.50 95 ASN A CA 1
ATOM 833 C C . ASN A 1 95 ? -11.556 -5.807 -5.374 1.00 89.50 95 ASN A C 1
ATOM 835 O O . ASN A 1 95 ? -11.062 -6.614 -6.163 1.00 89.50 95 ASN A O 1
ATOM 839 N N . CYS A 1 96 ? -11.677 -4.508 -5.661 1.00 91.00 96 CYS A N 1
ATOM 840 C CA . CYS A 1 96 ? -11.178 -3.903 -6.896 1.00 91.00 96 CYS A CA 1
ATOM 841 C C . CYS A 1 96 ? -9.652 -4.016 -7.014 1.00 91.00 96 CYS A C 1
ATOM 843 O O . CYS A 1 96 ? -9.144 -4.408 -8.067 1.00 91.00 96 CYS A O 1
ATOM 845 N N . PHE A 1 97 ? -8.922 -3.738 -5.928 1.00 92.81 97 PHE A N 1
ATOM 846 C CA . PHE A 1 97 ? -7.474 -3.920 -5.872 1.00 92.81 97 PHE A CA 1
ATOM 847 C C . PHE A 1 97 ? -7.087 -5.375 -6.143 1.00 92.81 97 PHE A C 1
ATOM 849 O O . PHE A 1 97 ? -6.274 -5.621 -7.029 1.00 92.81 97 PHE A O 1
ATOM 856 N N . VAL A 1 98 ? -7.682 -6.343 -5.440 1.00 89.81 98 VAL A N 1
ATOM 857 C CA . VAL A 1 98 ? -7.340 -7.763 -5.606 1.00 89.81 98 VAL A CA 1
ATOM 858 C C . VAL A 1 98 ? -7.678 -8.254 -7.014 1.00 89.81 98 VAL A C 1
ATOM 860 O O . VAL A 1 98 ? -6.876 -8.970 -7.612 1.00 89.81 98 VAL A O 1
ATOM 863 N N . ALA A 1 99 ? -8.813 -7.843 -7.586 1.00 87.69 99 ALA A N 1
ATOM 864 C CA . ALA A 1 99 ? -9.178 -8.198 -8.955 1.00 87.69 99 ALA A CA 1
ATOM 865 C C . ALA A 1 99 ? -8.143 -7.694 -9.977 1.00 87.69 99 ALA A C 1
ATOM 867 O O . ALA A 1 99 ? -7.671 -8.469 -10.812 1.00 87.69 99 ALA A O 1
ATOM 868 N N . GLU A 1 100 ? -7.733 -6.424 -9.890 1.00 89.25 100 GLU A N 1
ATOM 869 C CA . GLU A 1 100 ? -6.691 -5.889 -10.773 1.00 89.25 100 GLU A CA 1
ATOM 870 C C . GLU A 1 100 ? -5.303 -6.464 -10.457 1.00 89.25 100 GLU A C 1
ATOM 872 O O . GLU A 1 100 ? -4.511 -6.668 -11.376 1.00 89.25 100 GLU A O 1
ATOM 877 N N . TYR A 1 101 ? -5.003 -6.788 -9.198 1.00 88.81 101 TYR A N 1
ATOM 878 C CA . TYR A 1 101 ? -3.744 -7.411 -8.790 1.00 88.81 101 TYR A CA 1
ATOM 879 C C . TYR A 1 101 ? -3.590 -8.809 -9.396 1.00 88.81 101 TYR A C 1
ATOM 881 O O . TYR A 1 101 ? -2.571 -9.086 -10.026 1.00 88.81 101 TYR A O 1
ATOM 889 N N . LEU A 1 102 ? -4.622 -9.654 -9.292 1.00 85.06 102 LEU A N 1
ATOM 890 C CA . LEU A 1 102 ? -4.653 -10.996 -9.887 1.00 85.06 102 LEU A CA 1
ATOM 891 C C . LEU A 1 102 ? -4.607 -10.950 -11.419 1.00 85.06 102 LEU A C 1
ATOM 893 O O . LEU A 1 102 ? -3.922 -11.741 -12.066 1.00 85.06 102 LEU A O 1
ATOM 897 N N . LYS A 1 103 ? -5.311 -9.994 -12.027 1.00 83.56 103 LYS A N 1
ATOM 898 C CA . LYS A 1 103 ? -5.246 -9.768 -13.473 1.00 83.56 103 LYS A CA 1
ATOM 899 C C . LYS A 1 103 ? -3.857 -9.323 -13.919 1.00 83.56 103 LYS A C 1
ATOM 901 O O . LYS A 1 103 ? -3.333 -9.811 -14.913 1.00 83.56 103 LYS A O 1
ATOM 906 N N . THR A 1 104 ? -3.228 -8.419 -13.179 1.00 80.00 104 THR A N 1
ATOM 907 C CA . THR A 1 104 ? -1.888 -7.930 -13.518 1.00 80.00 104 THR A CA 1
ATOM 908 C C . THR A 1 104 ? -0.847 -9.036 -13.325 1.00 80.00 104 THR A C 1
ATOM 910 O O . THR A 1 104 ? 0.004 -9.215 -14.190 1.00 80.00 104 THR A O 1
ATOM 913 N N . SER A 1 105 ? -0.935 -9.837 -12.261 1.00 74.69 105 SER A N 1
ATOM 914 C CA . SER A 1 105 ? 0.009 -10.934 -12.004 1.00 74.69 105 SER A CA 1
ATOM 915 C C . SER A 1 105 ? -0.101 -12.097 -12.996 1.00 74.69 105 SER A C 1
ATOM 917 O O . SER A 1 105 ? 0.867 -12.833 -13.170 1.00 74.69 105 SER A O 1
ATOM 919 N N . THR A 1 106 ? -1.251 -12.256 -13.657 1.00 69.31 106 THR A N 1
ATOM 920 C CA . THR A 1 106 ? -1.467 -13.273 -14.702 1.00 69.31 106 THR A CA 1
ATOM 921 C C . THR A 1 106 ? -1.075 -12.790 -16.098 1.00 69.31 106 THR A C 1
ATOM 923 O O . THR A 1 106 ? -0.640 -13.596 -16.915 1.00 69.31 106 THR A O 1
ATOM 926 N N . VAL A 1 107 ? -1.203 -11.488 -16.376 1.00 64.75 107 VAL A N 1
ATOM 927 C CA . VAL A 1 107 ? -0.905 -10.892 -17.692 1.00 64.75 107 VAL A CA 1
ATOM 928 C C . VAL A 1 107 ? 0.557 -10.462 -17.827 1.00 64.75 107 VAL A C 1
ATOM 930 O O . VAL A 1 107 ? 1.120 -10.521 -18.923 1.00 64.75 107 VAL A O 1
ATOM 933 N N . TYR A 1 108 ? 1.180 -9.988 -16.746 1.00 63.94 108 TYR A N 1
ATOM 934 C CA . TYR A 1 108 ? 2.544 -9.473 -16.801 1.00 63.94 108 TYR A CA 1
ATOM 935 C C . TYR A 1 108 ? 3.584 -10.551 -16.469 1.00 63.94 108 TYR A C 1
ATOM 937 O O . TYR A 1 108 ? 3.375 -11.355 -15.560 1.00 63.94 108 TYR A O 1
ATOM 945 N N . PRO A 1 109 ? 4.736 -10.548 -17.167 1.00 64.31 109 PRO A N 1
ATOM 946 C CA . PRO A 1 109 ? 5.838 -11.447 -16.855 1.00 64.31 109 PRO A CA 1
ATOM 947 C C . PRO A 1 109 ? 6.294 -11.249 -15.404 1.00 64.31 109 PRO A C 1
ATOM 949 O O . PRO A 1 109 ? 6.698 -10.149 -15.033 1.00 64.31 109 PRO A O 1
ATOM 952 N N . MET A 1 110 ? 6.263 -12.300 -14.579 1.00 72.62 110 MET A N 1
ATOM 953 C CA . MET A 1 110 ? 6.827 -12.237 -13.227 1.00 72.62 110 MET A CA 1
ATOM 954 C C . MET A 1 110 ? 8.349 -12.108 -13.317 1.00 72.62 110 MET A C 1
ATOM 956 O O . MET A 1 110 ? 9.049 -13.090 -13.547 1.00 72.62 110 MET A O 1
ATOM 960 N N . VAL A 1 111 ? 8.865 -10.887 -13.166 1.00 74.69 111 VAL A N 1
ATOM 961 C CA . VAL A 1 111 ? 10.314 -10.620 -13.196 1.00 74.69 111 VAL A CA 1
ATOM 962 C C . VAL A 1 111 ? 11.021 -11.123 -11.935 1.00 74.69 111 VAL A C 1
ATOM 964 O O . VAL A 1 111 ? 12.198 -11.461 -12.001 1.00 74.69 111 VAL A O 1
ATOM 967 N N . LEU A 1 112 ? 10.299 -11.221 -10.813 1.00 76.00 112 LEU A N 1
ATOM 968 C CA . LEU A 1 112 ? 10.748 -11.847 -9.572 1.00 76.00 112 LEU A CA 1
ATOM 969 C C . LEU A 1 112 ? 9.885 -13.083 -9.294 1.00 76.00 112 LEU A C 1
ATOM 971 O O . LEU A 1 112 ? 8.666 -12.975 -9.168 1.00 76.00 112 LEU A O 1
ATOM 975 N N . GLU A 1 113 ? 10.521 -14.250 -9.162 1.00 65.94 113 GLU A N 1
ATOM 976 C CA . GLU A 1 113 ? 9.843 -15.560 -9.126 1.00 65.94 113 GLU A CA 1
ATOM 977 C C . GLU A 1 113 ? 8.861 -15.740 -7.953 1.00 65.94 113 GLU A C 1
ATOM 979 O O . GLU A 1 113 ? 7.958 -16.563 -8.050 1.00 65.94 113 GLU A O 1
ATOM 984 N N . ASN A 1 114 ? 8.990 -14.963 -6.871 1.00 72.94 114 ASN A N 1
ATOM 985 C CA . ASN A 1 114 ? 8.187 -15.125 -5.651 1.00 72.94 114 ASN A CA 1
ATOM 986 C C . ASN A 1 114 ? 7.535 -13.828 -5.143 1.00 72.94 114 ASN A C 1
ATOM 988 O O . ASN A 1 114 ? 7.080 -13.785 -4.003 1.00 72.94 114 ASN A O 1
ATOM 992 N N . ASP A 1 115 ? 7.506 -12.758 -5.944 1.00 83.44 115 ASP A N 1
ATOM 993 C CA . ASP A 1 115 ? 6.935 -11.480 -5.503 1.00 83.44 115 ASP A CA 1
ATOM 994 C C . ASP A 1 115 ? 6.260 -10.740 -6.666 1.00 83.44 115 ASP A C 1
ATOM 996 O O . ASP A 1 115 ? 6.884 -9.993 -7.434 1.00 83.44 115 ASP A O 1
ATOM 1000 N N . SER A 1 116 ? 4.957 -10.992 -6.829 1.00 86.50 116 SER A N 1
ATOM 1001 C CA . SER A 1 116 ? 4.170 -10.395 -7.910 1.00 86.50 116 SER A CA 1
ATOM 1002 C C . SER A 1 116 ? 4.007 -8.889 -7.719 1.00 86.50 116 SER A C 1
ATOM 1004 O O . SER A 1 116 ? 4.056 -8.155 -8.701 1.00 86.50 116 SER A O 1
ATOM 1006 N N . TRP A 1 117 ? 3.881 -8.406 -6.481 1.00 90.56 117 TRP A N 1
ATOM 1007 C CA . TRP A 1 117 ? 3.770 -6.976 -6.207 1.00 90.56 117 TRP A CA 1
ATOM 1008 C C . TRP A 1 117 ? 5.032 -6.227 -6.624 1.00 90.56 117 TRP A C 1
ATOM 1010 O O . TRP A 1 117 ? 4.962 -5.309 -7.441 1.00 90.56 117 TRP A O 1
ATOM 1020 N N . LYS A 1 118 ? 6.206 -6.667 -6.166 1.00 90.75 118 LYS A N 1
ATOM 1021 C CA . LYS A 1 118 ? 7.477 -6.048 -6.566 1.00 90.75 118 LYS A CA 1
ATOM 1022 C C . LYS A 1 118 ? 7.713 -6.127 -8.067 1.00 90.75 118 LYS A C 1
ATOM 1024 O O . LYS A 1 118 ? 8.193 -5.162 -8.658 1.00 90.75 118 LYS A O 1
ATOM 1029 N N . SER A 1 119 ? 7.317 -7.232 -8.697 1.00 88.50 119 SER A N 1
ATOM 1030 C CA . SER A 1 119 ? 7.357 -7.362 -10.156 1.00 88.50 119 SER A CA 1
ATOM 1031 C C . SER A 1 119 ? 6.503 -6.295 -10.847 1.00 88.50 119 SER A C 1
ATOM 1033 O O . SER A 1 119 ? 6.980 -5.628 -11.763 1.00 88.50 119 SER A O 1
ATOM 1035 N N . ILE A 1 120 ? 5.271 -6.076 -10.378 1.00 90.19 120 ILE A N 1
ATOM 1036 C CA . ILE A 1 120 ? 4.365 -5.039 -10.895 1.00 90.19 120 ILE A CA 1
ATOM 1037 C C . ILE A 1 120 ? 4.984 -3.647 -10.740 1.00 90.19 120 ILE A C 1
ATOM 1039 O O . ILE A 1 120 ? 4.960 -2.864 -11.690 1.00 90.19 120 ILE A O 1
ATOM 1043 N N . ILE A 1 121 ? 5.572 -3.348 -9.578 1.00 92.75 121 ILE A N 1
ATOM 1044 C CA . ILE A 1 121 ? 6.236 -2.066 -9.313 1.00 92.75 121 ILE A CA 1
ATOM 1045 C C . ILE A 1 121 ? 7.401 -1.832 -10.273 1.00 92.75 121 ILE A C 1
ATOM 1047 O O . ILE A 1 121 ? 7.462 -0.774 -10.897 1.00 92.75 121 ILE A O 1
ATOM 1051 N N . LEU A 1 122 ? 8.287 -2.814 -10.446 1.00 90.25 122 LEU A N 1
ATOM 1052 C CA . LEU A 1 122 ? 9.442 -2.701 -11.341 1.00 90.25 122 LEU A CA 1
ATOM 1053 C C . LEU A 1 122 ? 9.024 -2.548 -12.807 1.00 90.25 122 LEU A C 1
ATOM 1055 O O . LEU A 1 122 ? 9.582 -1.720 -13.526 1.00 90.25 122 LEU A O 1
ATOM 1059 N N . ILE A 1 123 ? 8.003 -3.287 -13.246 1.00 88.38 123 ILE A N 1
ATOM 1060 C CA . ILE A 1 123 ? 7.459 -3.163 -14.602 1.00 88.38 123 ILE A CA 1
ATOM 1061 C C . ILE A 1 123 ? 6.861 -1.772 -14.809 1.00 88.38 123 ILE A C 1
ATOM 1063 O O . ILE A 1 123 ? 7.211 -1.096 -15.778 1.00 88.38 123 ILE A O 1
ATOM 1067 N N . ALA A 1 124 ? 6.017 -1.309 -13.884 1.00 89.19 124 ALA A N 1
ATOM 1068 C CA . ALA A 1 124 ? 5.404 0.013 -13.967 1.00 89.19 124 ALA A CA 1
ATOM 1069 C C . ALA A 1 124 ? 6.449 1.140 -13.945 1.00 89.19 124 ALA A C 1
ATOM 1071 O O . ALA A 1 124 ? 6.284 2.149 -14.631 1.00 89.19 124 ALA A O 1
ATOM 1072 N N . MET A 1 125 ? 7.529 0.953 -13.184 1.00 89.31 125 MET A N 1
ATOM 1073 C CA . MET A 1 125 ? 8.669 1.863 -13.112 1.00 89.31 125 MET A CA 1
ATOM 1074 C C . MET A 1 125 ? 9.478 1.892 -14.413 1.00 89.31 125 MET A C 1
ATOM 1076 O O . MET A 1 125 ? 10.013 2.935 -14.770 1.00 89.31 125 MET A O 1
ATOM 1080 N N . SER A 1 126 ? 9.566 0.765 -15.125 1.00 87.31 126 SER A N 1
ATOM 1081 C CA . SER A 1 126 ? 10.362 0.610 -16.350 1.00 87.31 126 SER A CA 1
ATOM 1082 C C . SER A 1 126 ? 9.703 1.171 -17.618 1.00 87.31 126 SER A C 1
ATOM 1084 O O . SER A 1 126 ? 10.397 1.444 -18.597 1.00 87.31 126 SER A O 1
ATOM 1086 N N . ASP A 1 127 ? 8.386 1.389 -17.619 1.00 86.50 127 ASP A N 1
ATOM 1087 C CA . ASP A 1 127 ? 7.626 1.850 -18.788 1.00 86.50 127 ASP A CA 1
ATOM 1088 C C . ASP A 1 127 ? 7.805 3.359 -19.008 1.00 86.50 127 ASP A C 1
ATOM 1090 O O . ASP A 1 127 ? 6.992 4.195 -18.596 1.00 86.50 127 ASP A O 1
ATOM 1094 N N . ARG A 1 128 ? 8.896 3.712 -19.693 1.00 82.81 128 ARG A N 1
ATOM 1095 C CA . ARG A 1 128 ? 9.242 5.101 -20.008 1.00 82.81 128 ARG A CA 1
ATOM 1096 C C . ARG A 1 128 ? 8.127 5.818 -20.761 1.00 82.81 128 ARG A C 1
ATOM 1098 O O . ARG A 1 128 ? 7.882 6.993 -20.496 1.00 82.81 128 ARG A O 1
ATOM 1105 N N . LYS A 1 129 ? 7.451 5.142 -21.696 1.00 82.88 129 LYS A N 1
ATOM 1106 C CA . LYS A 1 129 ? 6.400 5.745 -22.533 1.00 82.88 129 LYS A CA 1
ATOM 1107 C C . LYS A 1 129 ? 5.249 6.251 -21.669 1.00 82.88 129 LYS A C 1
ATOM 1109 O O . LYS A 1 129 ? 4.780 7.374 -21.868 1.00 82.88 129 LYS A O 1
ATOM 1114 N N . LYS A 1 130 ? 4.834 5.476 -20.661 1.00 80.56 130 LYS A N 1
ATOM 1115 C CA . LYS A 1 130 ? 3.759 5.874 -19.747 1.00 80.56 130 LYS A CA 1
ATOM 1116 C C . LYS A 1 130 ? 4.160 6.922 -18.706 1.00 80.56 130 LYS A C 1
ATOM 1118 O O . LYS A 1 130 ? 3.254 7.452 -18.071 1.00 80.56 130 LYS A O 1
ATOM 1123 N N . ILE A 1 131 ? 5.432 7.274 -18.545 1.00 79.38 131 ILE A N 1
ATOM 1124 C CA . ILE A 1 131 ? 5.875 8.259 -17.532 1.00 79.38 131 ILE A CA 1
ATOM 1125 C C . ILE A 1 131 ? 6.729 9.401 -18.106 1.00 79.38 131 ILE A C 1
ATOM 1127 O O . ILE A 1 131 ? 7.196 10.264 -17.361 1.00 79.38 131 ILE A O 1
ATOM 1131 N N . ALA A 1 132 ? 6.923 9.443 -19.427 1.00 78.56 132 ALA A N 1
ATOM 1132 C CA . ALA A 1 132 ? 7.776 10.419 -20.101 1.00 78.56 132 ALA A CA 1
ATOM 1133 C C . ALA A 1 132 ? 7.385 11.872 -19.793 1.00 78.56 132 ALA A C 1
ATOM 1135 O O . ALA A 1 132 ? 8.264 12.706 -19.605 1.00 78.56 132 ALA A O 1
ATOM 1136 N N . ASP A 1 133 ? 6.090 12.175 -19.678 1.00 73.38 133 ASP A N 1
ATOM 1137 C CA . ASP A 1 133 ? 5.582 13.520 -19.382 1.00 73.38 133 ASP A CA 1
ATOM 1138 C C . ASP A 1 133 ? 5.975 14.040 -17.991 1.00 73.38 133 ASP A C 1
ATOM 1140 O O . ASP A 1 133 ? 6.001 15.249 -17.768 1.00 73.38 133 ASP A O 1
ATOM 1144 N N . ILE A 1 134 ? 6.323 13.144 -17.070 1.00 70.88 134 ILE A N 1
ATOM 1145 C CA . ILE A 1 134 ? 6.712 13.480 -15.696 1.00 70.88 134 ILE A CA 1
ATOM 1146 C C . ILE A 1 134 ? 8.219 13.732 -15.612 1.00 70.88 134 ILE A C 1
ATOM 1148 O O . ILE A 1 134 ? 8.669 14.626 -14.897 1.00 70.88 134 ILE A O 1
ATOM 1152 N N . ILE A 1 135 ? 8.998 12.983 -16.392 1.00 69.06 135 ILE A N 1
ATOM 1153 C CA . ILE A 1 135 ? 10.465 13.050 -16.401 1.00 69.06 135 ILE A CA 1
ATOM 1154 C C . ILE A 1 135 ? 10.966 14.137 -17.366 1.00 69.06 135 ILE A C 1
ATOM 1156 O O . ILE A 1 135 ? 12.015 14.736 -17.142 1.00 69.06 135 ILE A O 1
ATOM 1160 N N . ALA A 1 136 ? 10.205 14.440 -18.422 1.00 61.44 136 ALA A N 1
ATOM 1161 C CA . ALA A 1 136 ? 10.571 15.415 -19.447 1.00 61.44 136 ALA A CA 1
ATOM 1162 C C . ALA A 1 136 ? 10.332 16.882 -19.051 1.00 61.44 136 ALA A C 1
ATOM 1164 O O . ALA A 1 136 ? 10.605 17.758 -19.869 1.00 61.44 136 ALA A O 1
ATOM 1165 N N . ASN A 1 137 ? 9.828 17.181 -17.845 1.00 57.78 137 ASN A N 1
ATOM 1166 C CA . ASN A 1 137 ? 9.591 18.566 -17.436 1.00 57.78 137 ASN A CA 1
ATOM 1167 C C . ASN A 1 137 ? 10.936 19.337 -17.357 1.00 57.78 137 ASN A C 1
ATOM 1169 O O . ASN A 1 137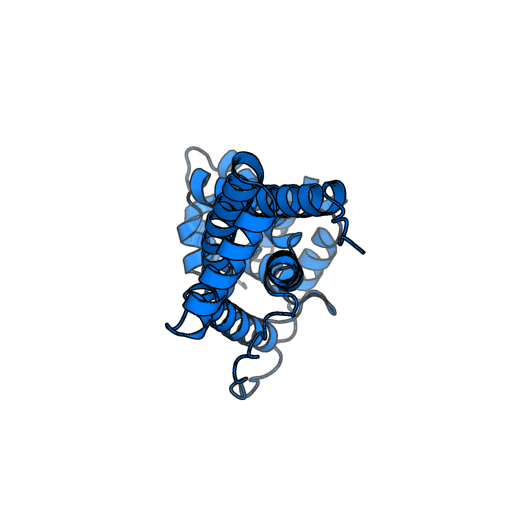 ? 11.731 19.071 -16.447 1.00 57.78 137 ASN A O 1
ATOM 1173 N N . PRO A 1 138 ? 11.229 20.267 -18.293 1.00 44.78 138 PRO A N 1
ATOM 1174 C CA . PRO A 1 138 ? 12.594 20.748 -18.537 1.00 44.78 138 PRO A CA 1
ATOM 1175 C C . PRO A 1 138 ? 13.190 21.576 -17.397 1.00 44.78 138 PRO A C 1
ATOM 1177 O O . PRO A 1 138 ? 14.407 21.695 -17.300 1.00 44.78 138 PRO A O 1
ATOM 1180 N N . ASN A 1 139 ? 12.345 22.139 -16.531 1.00 49.38 139 ASN A N 1
ATOM 1181 C CA . ASN A 1 139 ? 12.776 23.069 -15.490 1.00 49.38 139 ASN A CA 1
ATOM 1182 C C . ASN A 1 139 ? 13.278 22.375 -14.207 1.00 49.38 139 ASN A C 1
ATOM 1184 O O . ASN A 1 139 ? 13.855 23.044 -13.357 1.00 49.38 139 ASN A O 1
ATOM 1188 N N . GLU A 1 140 ? 13.074 21.059 -14.048 1.00 55.50 140 GLU A N 1
ATOM 1189 C CA . GLU A 1 140 ? 13.321 20.341 -12.778 1.00 55.50 140 GLU A CA 1
ATOM 1190 C C . GLU A 1 140 ? 13.709 18.854 -12.959 1.00 55.50 140 GLU A C 1
ATOM 1192 O O . GLU A 1 140 ? 13.577 18.047 -12.035 1.00 55.50 140 GLU A O 1
ATOM 1197 N N . SER A 1 141 ? 14.159 18.459 -14.153 1.00 59.56 141 SER A N 1
ATOM 1198 C CA . SER A 1 141 ? 14.260 17.049 -14.572 1.00 59.56 141 SER A CA 1
ATOM 1199 C C . SER A 1 141 ? 15.074 16.143 -13.632 1.00 59.56 141 SER A C 1
ATOM 1201 O O . SER A 1 141 ? 14.681 14.997 -13.413 1.00 59.56 141 SER A O 1
ATOM 1203 N N . SER A 1 142 ? 16.142 16.644 -12.997 1.00 62.09 142 SER A N 1
ATOM 1204 C CA . SER A 1 142 ? 16.922 15.868 -12.016 1.00 62.09 142 SER A CA 1
ATOM 1205 C C . SER A 1 142 ? 16.178 15.645 -10.692 1.00 62.09 142 SER A C 1
ATOM 1207 O O . SER A 1 142 ? 16.212 14.543 -10.147 1.00 62.09 142 SER A O 1
ATOM 1209 N N . SER A 1 143 ? 15.452 16.651 -10.193 1.00 76.50 143 SER A N 1
ATOM 1210 C CA . SER A 1 143 ? 14.693 16.563 -8.938 1.00 76.50 143 SER A CA 1
ATOM 1211 C C . SER A 1 143 ? 13.446 15.692 -9.092 1.00 76.50 143 SER A C 1
ATOM 1213 O O . SER A 1 143 ? 13.146 14.874 -8.224 1.00 76.50 143 SER A O 1
ATOM 1215 N N . ASN A 1 144 ? 12.733 15.812 -10.213 1.00 79.25 144 ASN A N 1
ATOM 1216 C CA . ASN A 1 144 ? 11.510 15.039 -10.441 1.00 79.25 144 ASN A CA 1
ATOM 1217 C C . ASN A 1 144 ? 11.789 13.557 -10.663 1.00 79.25 144 ASN A C 1
ATOM 1219 O O . ASN A 1 144 ? 11.025 12.714 -10.193 1.00 79.25 144 ASN A O 1
ATOM 1223 N N . PHE A 1 145 ? 12.920 13.232 -11.287 1.00 82.88 145 PHE A N 1
ATOM 1224 C CA . PHE A 1 145 ? 13.341 11.849 -11.412 1.00 82.88 145 PHE A CA 1
ATOM 1225 C C . PHE A 1 145 ? 13.691 11.227 -10.052 1.00 82.88 145 PHE A C 1
ATOM 1227 O O . PHE A 1 145 ? 13.233 10.132 -9.750 1.00 82.88 145 PHE A O 1
ATOM 1234 N N . GLN A 1 146 ? 14.397 11.947 -9.175 1.00 85.56 146 GLN A N 1
ATOM 1235 C CA . GLN A 1 146 ? 14.665 11.465 -7.813 1.00 85.56 146 GLN A CA 1
ATOM 1236 C C . GLN A 1 146 ? 13.383 11.266 -6.992 1.00 85.56 146 GLN A C 1
ATOM 1238 O O . GLN A 1 146 ? 13.235 10.238 -6.333 1.00 85.56 146 GLN A O 1
ATOM 1243 N N . LYS A 1 147 ? 12.428 12.204 -7.069 1.00 88.19 147 LYS A N 1
ATOM 1244 C CA . LYS A 1 147 ? 11.103 12.063 -6.435 1.00 88.19 147 LYS A CA 1
ATOM 1245 C C . LYS A 1 147 ? 10.369 10.818 -6.941 1.00 88.19 147 LYS A C 1
ATOM 1247 O O . LYS A 1 147 ? 9.783 10.084 -6.151 1.00 88.19 147 LYS A O 1
ATOM 1252 N N . PHE A 1 148 ? 10.440 10.562 -8.247 1.00 89.12 148 PHE A N 1
ATOM 1253 C CA . PHE A 1 148 ? 9.856 9.382 -8.881 1.00 89.12 148 PHE A CA 1
ATOM 1254 C C . PHE A 1 148 ? 10.476 8.084 -8.346 1.00 89.12 148 PHE A C 1
ATOM 1256 O O . PHE A 1 148 ? 9.743 7.207 -7.891 1.00 89.12 148 PHE A O 1
ATOM 1263 N N . ILE A 1 149 ? 11.812 7.989 -8.319 1.00 89.69 149 ILE A N 1
ATOM 1264 C CA . ILE A 1 149 ? 12.523 6.835 -7.744 1.00 89.69 149 ILE A CA 1
ATOM 1265 C C . ILE A 1 149 ? 12.111 6.630 -6.282 1.00 89.69 149 ILE A C 1
ATOM 1267 O O . ILE A 1 149 ? 11.840 5.506 -5.865 1.00 89.69 149 ILE A O 1
ATOM 1271 N N . HIS A 1 150 ? 12.038 7.712 -5.504 1.00 90.94 150 HIS A N 1
ATOM 1272 C CA . HIS A 1 150 ? 11.690 7.646 -4.089 1.00 90.94 150 HIS A CA 1
ATOM 1273 C C . HIS A 1 150 ? 10.272 7.108 -3.860 1.00 90.94 150 HIS A C 1
ATOM 1275 O O . HIS A 1 150 ? 10.085 6.232 -3.019 1.00 90.94 150 HIS A O 1
ATOM 1281 N N . PHE A 1 151 ? 9.301 7.556 -4.655 1.00 92.50 151 PHE A N 1
ATOM 1282 C CA . PHE A 1 151 ? 7.926 7.061 -4.592 1.00 92.50 151 PHE A CA 1
ATOM 1283 C C . PHE A 1 151 ? 7.815 5.573 -4.929 1.00 92.50 151 PHE A C 1
ATOM 1285 O O . PHE A 1 151 ? 7.218 4.802 -4.176 1.00 92.50 151 PHE A O 1
ATOM 1292 N N . TYR A 1 152 ? 8.453 5.141 -6.018 1.00 93.00 152 TYR A N 1
ATOM 1293 C CA . TYR A 1 152 ? 8.461 3.729 -6.398 1.00 93.00 152 TYR A CA 1
ATOM 1294 C C . TYR A 1 152 ? 9.210 2.853 -5.393 1.00 93.00 152 TYR A C 1
ATOM 1296 O O . TYR A 1 152 ? 8.800 1.718 -5.173 1.00 93.00 152 TYR A O 1
ATOM 1304 N N . LYS A 1 153 ? 10.241 3.379 -4.721 1.00 93.31 153 LYS A N 1
ATOM 1305 C CA . LYS A 1 153 ? 10.903 2.690 -3.606 1.00 93.31 153 LYS A CA 1
ATOM 1306 C C . LYS A 1 153 ? 9.925 2.432 -2.460 1.00 93.31 153 LYS A C 1
ATOM 1308 O O . LYS A 1 153 ? 9.878 1.317 -1.949 1.00 93.31 153 LYS A O 1
ATOM 1313 N N . SER A 1 154 ? 9.139 3.433 -2.062 1.00 93.31 154 SER A N 1
ATOM 1314 C CA . SER A 1 154 ? 8.142 3.271 -0.995 1.00 93.31 154 SER A CA 1
ATOM 1315 C C . SER A 1 154 ? 7.092 2.223 -1.372 1.00 93.31 154 SER A C 1
ATOM 1317 O O . SER A 1 154 ? 6.800 1.333 -0.576 1.00 93.31 154 SER A O 1
ATOM 1319 N N . LEU A 1 155 ? 6.601 2.258 -2.617 1.00 94.19 155 LEU A N 1
ATOM 1320 C CA . LEU A 1 155 ? 5.688 1.238 -3.139 1.00 94.19 155 LEU A CA 1
ATOM 1321 C C . LEU A 1 155 ? 6.331 -0.153 -3.248 1.00 94.19 155 LEU A C 1
ATOM 1323 O O . LEU A 1 155 ? 5.656 -1.151 -3.048 1.00 94.19 155 LEU A O 1
ATOM 1327 N N . TYR A 1 156 ? 7.622 -0.254 -3.550 1.00 93.44 156 TYR A N 1
ATOM 1328 C CA . TYR A 1 156 ? 8.315 -1.538 -3.668 1.00 93.44 156 TYR A CA 1
ATOM 1329 C C . TYR A 1 156 ? 8.415 -2.287 -2.331 1.00 93.44 156 TYR A C 1
ATOM 1331 O O . TYR A 1 156 ? 8.370 -3.516 -2.296 1.00 93.44 156 TYR A O 1
ATOM 1339 N N . PHE A 1 157 ? 8.576 -1.551 -1.227 1.00 91.56 157 PHE A N 1
ATOM 1340 C CA . PHE A 1 157 ? 8.782 -2.137 0.100 1.00 91.56 157 PHE A CA 1
ATOM 1341 C C . PHE A 1 157 ? 7.504 -2.300 0.926 1.00 91.56 157 PHE A C 1
ATOM 1343 O O . PHE A 1 157 ? 7.557 -2.967 1.960 1.00 91.56 157 PHE A O 1
ATOM 1350 N N . ILE A 1 158 ? 6.375 -1.735 0.494 1.00 91.94 158 ILE A N 1
ATOM 1351 C CA . ILE A 1 158 ? 5.078 -2.033 1.107 1.00 91.94 158 ILE A CA 1
ATOM 1352 C C . ILE A 1 158 ? 4.553 -3.366 0.572 1.00 91.94 158 ILE A C 1
ATOM 1354 O O . ILE A 1 158 ? 4.631 -3.635 -0.623 1.00 91.94 158 ILE A O 1
ATOM 1358 N N . ASP A 1 159 ? 4.019 -4.198 1.459 1.00 91.00 159 ASP A N 1
ATOM 1359 C CA . ASP A 1 159 ? 3.275 -5.401 1.091 1.00 91.00 159 ASP A CA 1
ATOM 1360 C C . ASP A 1 159 ? 1.779 -5.093 1.236 1.00 91.00 159 ASP A C 1
ATOM 1362 O O . ASP A 1 159 ? 1.299 -4.980 2.368 1.00 91.00 159 ASP A O 1
ATOM 1366 N N . PRO A 1 160 ? 1.028 -4.947 0.127 1.00 92.25 160 PRO A N 1
ATOM 1367 C CA . PRO A 1 160 ? -0.380 -4.567 0.174 1.00 92.25 160 PRO A CA 1
ATOM 1368 C C . PRO A 1 160 ? -1.243 -5.494 1.030 1.00 92.25 160 PRO A C 1
ATOM 1370 O O . PRO A 1 160 ? -2.136 -5.032 1.741 1.00 92.25 160 PRO A O 1
ATOM 1373 N N . VAL A 1 161 ? -0.979 -6.802 0.970 1.00 90.12 161 VAL A N 1
ATOM 1374 C CA . VAL A 1 161 ? -1.781 -7.812 1.665 1.00 90.12 161 VAL A CA 1
ATOM 1375 C C . VAL A 1 161 ? -1.489 -7.743 3.154 1.00 90.12 161 VAL A C 1
ATOM 1377 O O . VAL A 1 161 ? -2.415 -7.633 3.956 1.00 90.12 161 VAL A O 1
ATOM 1380 N N . ASN A 1 162 ? -0.211 -7.741 3.533 1.00 90.06 162 ASN A N 1
ATOM 1381 C CA . ASN A 1 162 ? 0.169 -7.630 4.939 1.00 90.06 162 ASN A CA 1
ATOM 1382 C C . ASN A 1 162 ? -0.265 -6.291 5.550 1.00 90.06 162 ASN A C 1
ATOM 1384 O O . ASN A 1 162 ? -0.667 -6.263 6.714 1.00 90.06 162 ASN A O 1
ATOM 1388 N N . HIS A 1 163 ? -0.251 -5.203 4.778 1.00 92.44 163 HIS A N 1
ATOM 1389 C CA . HIS A 1 163 ? -0.704 -3.886 5.230 1.00 92.44 163 HIS A CA 1
ATOM 1390 C C . HIS A 1 163 ? -2.198 -3.884 5.577 1.00 92.44 163 HIS A C 1
ATOM 1392 O O . HIS A 1 163 ? -2.597 -3.477 6.669 1.00 92.44 163 HIS A O 1
ATOM 1398 N N . VAL A 1 164 ? -3.025 -4.442 4.689 1.00 93.06 164 VAL A N 1
ATOM 1399 C CA . VAL A 1 164 ? -4.475 -4.590 4.897 1.00 93.06 164 VAL A CA 1
ATOM 1400 C C . VAL A 1 164 ? -4.794 -5.556 6.035 1.00 93.06 164 VAL A C 1
ATOM 1402 O O . VAL A 1 164 ? -5.645 -5.264 6.875 1.00 93.06 164 VAL A O 1
ATOM 1405 N N . LEU A 1 165 ? -4.095 -6.692 6.110 1.00 90.81 165 LEU A N 1
ATOM 1406 C CA . LEU A 1 165 ? -4.275 -7.651 7.200 1.00 90.81 165 LEU A CA 1
ATOM 1407 C C . LEU A 1 165 ? -3.909 -7.042 8.554 1.00 90.81 165 LEU A C 1
ATOM 1409 O O . LEU A 1 165 ? -4.605 -7.283 9.534 1.00 90.81 165 LEU A O 1
ATOM 1413 N N . SER A 1 166 ? -2.859 -6.226 8.612 1.00 91.62 166 SER A N 1
ATOM 1414 C CA . SER A 1 166 ? -2.450 -5.539 9.840 1.00 91.62 166 SER A CA 1
ATOM 1415 C C . SER A 1 166 ? -3.518 -4.555 10.319 1.00 91.62 166 SER A C 1
ATOM 1417 O O . SER A 1 166 ? -3.845 -4.541 11.505 1.00 91.62 166 SER A O 1
ATOM 1419 N N . PHE A 1 167 ? -4.135 -3.802 9.404 1.00 94.19 167 PHE A N 1
ATOM 1420 C CA . PHE A 1 167 ? -5.291 -2.963 9.727 1.00 94.19 167 PHE A CA 1
ATOM 1421 C C . PHE A 1 167 ? -6.476 -3.788 10.255 1.00 94.19 167 PHE A C 1
ATOM 1423 O O . PHE A 1 167 ? -7.051 -3.467 11.295 1.00 94.19 167 PHE A O 1
ATOM 1430 N N . LEU A 1 168 ? -6.824 -4.893 9.593 1.00 92.88 168 LEU A N 1
ATOM 1431 C CA . LEU A 1 168 ? -7.938 -5.737 10.034 1.00 92.88 168 LEU A CA 1
ATOM 1432 C C . LEU A 1 168 ? -7.663 -6.448 11.362 1.00 92.88 168 LEU A C 1
ATOM 1434 O O . LEU A 1 168 ? -8.598 -6.651 12.132 1.00 92.88 168 LEU A O 1
ATOM 1438 N N . ASN A 1 169 ? -6.405 -6.764 11.673 1.00 90.75 169 ASN A N 1
ATOM 1439 C CA . ASN A 1 169 ? -6.013 -7.296 12.978 1.00 90.75 169 ASN A CA 1
ATOM 1440 C C . ASN A 1 169 ? -6.235 -6.262 14.097 1.00 90.75 169 ASN A C 1
ATOM 1442 O O . ASN A 1 169 ? -6.620 -6.632 15.204 1.00 90.75 169 ASN A O 1
ATOM 1446 N N . ILE A 1 170 ? -6.039 -4.964 13.826 1.00 91.50 170 ILE A N 1
ATOM 1447 C CA . ILE A 1 170 ? -6.389 -3.891 14.771 1.00 91.50 170 ILE A CA 1
ATOM 1448 C C . ILE A 1 170 ? -7.906 -3.835 14.983 1.00 91.50 170 ILE A C 1
ATOM 1450 O O . ILE A 1 170 ? -8.365 -3.700 16.118 1.00 91.50 170 ILE A O 1
ATOM 1454 N N . VAL A 1 171 ? -8.687 -3.957 13.907 1.00 93.06 171 VAL A N 1
ATOM 1455 C CA . VAL A 1 171 ? -10.156 -3.971 13.975 1.00 93.06 171 VAL A CA 1
ATOM 1456 C C . VAL A 1 171 ? -10.675 -5.204 14.724 1.00 93.06 171 VAL A C 1
ATOM 1458 O O . VAL A 1 171 ? -11.614 -5.095 15.516 1.00 93.06 171 VAL A O 1
ATOM 1461 N N . GLU A 1 172 ? -10.045 -6.366 14.539 1.00 92.75 172 GLU A N 1
ATOM 1462 C CA . GLU A 1 172 ? -10.370 -7.615 15.240 1.00 92.75 172 GLU A CA 1
ATOM 1463 C C . GLU A 1 172 ? -10.353 -7.444 16.768 1.00 92.75 172 GLU A C 1
ATOM 1465 O O . GLU A 1 172 ? -11.180 -8.048 17.457 1.00 92.75 172 GLU A O 1
ATOM 1470 N N . LEU A 1 173 ? -9.490 -6.573 17.308 1.00 90.44 173 LEU A N 1
ATOM 1471 C CA . LEU A 1 173 ? -9.451 -6.275 18.744 1.00 90.44 173 LEU A CA 1
ATOM 1472 C C . LEU A 1 173 ? -10.803 -5.762 19.261 1.00 90.44 173 LEU A C 1
ATOM 1474 O O . LEU A 1 173 ? -11.245 -6.179 20.336 1.00 90.44 173 LEU A O 1
ATOM 1478 N N . GLY A 1 174 ? -11.465 -4.888 18.496 1.00 90.25 174 GLY A N 1
ATOM 1479 C CA . GLY A 1 174 ? -12.768 -4.330 18.847 1.00 90.25 174 GLY A CA 1
ATOM 1480 C C . GLY A 1 174 ? -13.943 -5.248 18.534 1.00 90.25 174 GLY A C 1
ATOM 1481 O O . GLY A 1 174 ? -14.934 -5.243 19.268 1.00 90.25 174 GLY A O 1
ATOM 1482 N N . LEU A 1 175 ? -13.836 -6.061 17.482 1.00 91.00 175 LEU A N 1
ATOM 1483 C CA . LEU A 1 175 ? -14.878 -7.020 17.101 1.00 91.00 175 LEU A CA 1
ATOM 1484 C C . LEU A 1 175 ? -14.902 -8.259 18.002 1.00 91.00 175 LEU A C 1
ATOM 1486 O O . LEU A 1 175 ? -15.964 -8.828 18.253 1.00 91.00 175 LEU A O 1
ATOM 1490 N N . GLY A 1 176 ? -13.735 -8.692 18.483 1.00 88.38 176 GLY A N 1
ATOM 1491 C CA . GLY A 1 176 ? -13.559 -9.979 19.154 1.00 88.38 176 GLY A CA 1
ATOM 1492 C C . GLY A 1 176 ? -13.582 -11.183 18.204 1.00 88.38 176 GLY A C 1
ATOM 1493 O O . GLY A 1 176 ? -13.612 -12.317 18.680 1.00 88.38 176 GLY A O 1
ATOM 1494 N N . PHE A 1 177 ? -13.578 -10.943 16.893 1.00 87.94 177 PHE A N 1
ATOM 1495 C CA . PHE A 1 177 ? -13.458 -11.939 15.833 1.00 87.94 177 PHE A CA 1
ATOM 1496 C C . PHE A 1 177 ? -12.787 -11.311 14.608 1.00 87.94 177 PHE A C 1
ATOM 1498 O O . PHE A 1 177 ? -12.839 -10.094 14.415 1.00 87.94 177 PHE A O 1
ATOM 1505 N N . ARG A 1 178 ? -12.180 -12.151 13.770 1.00 84.31 178 ARG A N 1
ATOM 1506 C CA . ARG A 1 178 ? -11.510 -11.718 12.546 1.00 84.31 178 ARG A CA 1
ATOM 1507 C C . ARG A 1 178 ? -12.530 -11.287 11.480 1.00 84.31 178 ARG A C 1
ATOM 1509 O O . ARG A 1 178 ? -13.387 -12.104 11.143 1.00 84.31 178 ARG A O 1
ATOM 1516 N N . PRO A 1 179 ? -12.445 -10.062 10.925 1.00 85.25 179 PRO A N 1
ATOM 1517 C CA . PRO A 1 179 ? -13.229 -9.661 9.756 1.00 85.25 179 PRO A CA 1
ATOM 1518 C C . PRO A 1 179 ? -13.094 -10.669 8.608 1.00 85.25 179 PRO A C 1
ATOM 1520 O O . PRO A 1 179 ? -11.978 -11.047 8.246 1.00 85.25 179 PRO A O 1
ATOM 1523 N N . GLU A 1 180 ? -14.212 -11.086 8.015 1.00 76.31 180 GLU A N 1
ATOM 1524 C CA . GLU A 1 180 ? -14.182 -11.937 6.824 1.00 76.31 180 GLU A CA 1
ATOM 1525 C C . GLU A 1 180 ? -13.886 -11.076 5.594 1.00 76.31 180 GLU A C 1
ATOM 1527 O O . GLU A 1 180 ? -14.681 -10.220 5.205 1.00 76.31 180 GLU A O 1
ATOM 1532 N N . ILE A 1 181 ? -12.734 -11.306 4.968 1.00 73.00 181 ILE A N 1
ATOM 1533 C CA . ILE A 1 181 ? -12.463 -10.798 3.628 1.00 73.00 181 ILE A CA 1
ATOM 1534 C C . ILE A 1 181 ? -13.086 -11.794 2.653 1.00 73.00 181 ILE A C 1
ATOM 1536 O O . ILE A 1 181 ? -12.639 -12.937 2.571 1.00 73.00 181 ILE A O 1
ATOM 1540 N N . MET A 1 182 ? -14.104 -11.373 1.905 1.00 60.28 182 MET A N 1
ATOM 1541 C CA . MET A 1 182 ? -14.550 -12.161 0.760 1.00 60.28 182 MET A CA 1
ATOM 1542 C C . MET A 1 182 ? -13.438 -12.153 -0.288 1.00 60.28 182 MET A C 1
ATOM 1544 O O . MET A 1 182 ? -13.045 -11.089 -0.761 1.00 60.28 182 MET A O 1
ATOM 1548 N N . GLU A 1 183 ? -12.915 -13.326 -0.645 1.00 55.69 183 GLU A N 1
ATOM 1549 C CA . GLU A 1 183 ? -12.077 -13.434 -1.836 1.00 55.69 183 GLU A CA 1
ATOM 1550 C C . GLU A 1 183 ? -12.915 -12.978 -3.038 1.00 55.69 183 GLU A C 1
ATOM 1552 O O . GLU A 1 183 ? -14.053 -13.441 -3.200 1.00 55.69 183 GLU A O 1
ATOM 1557 N N . PRO A 1 184 ? -12.415 -12.060 -3.883 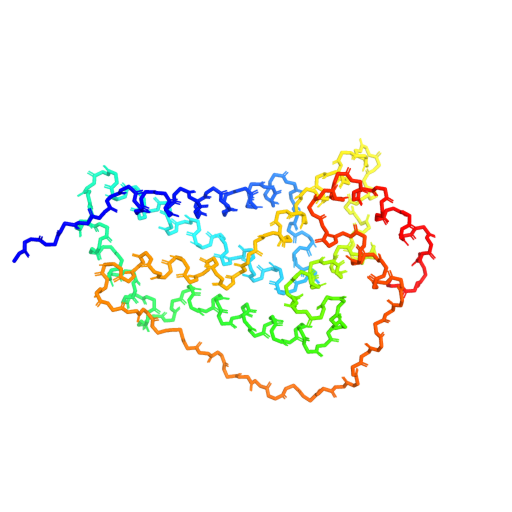1.00 53.25 184 PRO A N 1
ATOM 1558 C CA . PRO A 1 184 ? -13.132 -11.728 -5.098 1.00 53.25 184 PRO A CA 1
ATOM 1559 C C . PRO A 1 184 ? -13.282 -13.000 -5.926 1.00 53.25 184 PRO A C 1
ATOM 1561 O O . PRO A 1 184 ? -12.355 -13.806 -6.027 1.00 53.25 184 PRO A O 1
ATOM 1564 N N . VAL A 1 185 ? -14.456 -13.176 -6.534 1.00 50.25 185 VAL A N 1
ATOM 1565 C CA . VAL A 1 185 ? -14.690 -14.264 -7.483 1.00 50.25 185 VAL A CA 1
ATOM 1566 C C . VAL A 1 185 ? -13.665 -14.104 -8.597 1.00 50.25 185 VAL A C 1
ATOM 1568 O O . VAL A 1 185 ? -13.805 -13.224 -9.446 1.00 50.25 185 VAL A O 1
ATOM 1571 N N . ALA A 1 186 ? -12.617 -14.929 -8.566 1.00 46.47 186 ALA A N 1
ATOM 1572 C CA . ALA A 1 186 ? -11.619 -14.970 -9.615 1.00 46.47 186 ALA A CA 1
ATOM 1573 C C . ALA A 1 186 ? -12.354 -15.325 -10.908 1.00 46.47 186 ALA A C 1
ATOM 1575 O O . ALA A 1 186 ? -12.750 -16.472 -11.131 1.00 46.47 186 ALA A O 1
ATOM 1576 N N . GLN A 1 187 ? -12.599 -14.324 -11.754 1.00 45.50 187 GLN A N 1
ATOM 1577 C CA . GLN A 1 187 ? -12.994 -14.601 -13.121 1.00 45.50 187 GLN A CA 1
ATOM 1578 C C . GLN A 1 187 ? -11.841 -15.400 -13.720 1.00 45.50 187 GLN A C 1
ATOM 1580 O O . GLN A 1 187 ? -10.683 -15.014 -13.573 1.00 45.50 187 GLN A O 1
ATOM 1585 N N . LYS A 1 188 ? -12.144 -16.554 -14.322 1.00 42.06 188 LYS A N 1
ATOM 1586 C CA . LYS A 1 188 ? -11.155 -17.316 -15.081 1.00 42.06 188 LYS A CA 1
ATOM 1587 C C . LYS A 1 188 ? -10.618 -16.395 -16.170 1.00 42.06 188 LYS A C 1
ATOM 1589 O O . LYS A 1 188 ? -11.286 -16.181 -17.175 1.00 42.06 188 LYS A O 1
ATOM 1594 N N . ILE A 1 189 ? -9.446 -15.823 -15.939 1.00 49.34 189 ILE A N 1
ATOM 1595 C CA . ILE A 1 189 ? -8.701 -15.129 -16.973 1.00 49.34 189 ILE A CA 1
ATOM 1596 C C . ILE A 1 189 ? -8.090 -16.253 -17.801 1.00 49.34 189 ILE A C 1
ATOM 1598 O O . ILE A 1 189 ? -7.226 -16.985 -17.319 1.00 49.34 189 ILE A O 1
ATOM 1602 N N . GLU A 1 190 ? -8.623 -16.463 -19.004 1.00 41.22 190 GLU A N 1
ATOM 1603 C CA . GLU A 1 190 ? -7.967 -17.297 -20.005 1.00 41.22 190 GLU A CA 1
ATOM 1604 C C . GLU A 1 190 ? -6.585 -16.686 -20.243 1.00 41.22 190 GLU A C 1
ATOM 1606 O O . GLU A 1 190 ? -6.463 -15.565 -20.733 1.00 41.22 190 GLU A O 1
ATOM 1611 N N . SER A 1 191 ? -5.545 -17.376 -19.774 1.00 42.75 191 SER A N 1
ATOM 1612 C CA . SER A 1 191 ? -4.170 -16.925 -19.920 1.00 42.75 191 SER A CA 1
ATOM 1613 C C . SER A 1 191 ? -3.793 -17.009 -21.396 1.00 42.75 191 SER A C 1
ATOM 1615 O O . SER A 1 191 ? -3.493 -18.094 -21.901 1.00 42.75 191 SER A O 1
ATOM 1617 N N . GLU A 1 192 ? -3.804 -15.879 -22.094 1.00 47.03 192 GLU A N 1
ATOM 1618 C CA . GLU A 1 192 ? -2.954 -15.730 -23.270 1.00 47.03 192 GLU A CA 1
ATOM 1619 C C . GLU A 1 192 ? -1.495 -15.899 -22.824 1.00 47.03 192 GLU A C 1
ATOM 1621 O O . GLU A 1 192 ? -1.133 -15.513 -21.712 1.00 47.03 192 GLU A O 1
ATOM 1626 N N . GLU A 1 193 ? -0.706 -16.568 -23.664 1.00 46.53 193 GLU A N 1
ATOM 1627 C CA . GLU A 1 193 ? 0.659 -17.043 -23.423 1.00 46.53 193 GLU A CA 1
ATOM 1628 C C . GLU A 1 193 ? 1.456 -16.196 -22.419 1.00 46.53 193 GLU A C 1
ATOM 1630 O O . GLU A 1 193 ? 1.594 -14.982 -22.587 1.00 46.53 193 GLU A O 1
ATOM 1635 N N . ILE A 1 194 ? 2.039 -16.861 -21.409 1.00 51.19 194 ILE A N 1
ATOM 1636 C CA . ILE A 1 194 ? 3.055 -16.280 -20.524 1.00 51.19 194 ILE A CA 1
ATOM 1637 C C . ILE A 1 194 ? 4.102 -15.630 -21.427 1.00 51.19 194 ILE A C 1
ATOM 1639 O O . ILE A 1 194 ? 4.907 -16.319 -22.058 1.00 51.19 194 ILE A O 1
ATOM 1643 N N . LYS A 1 195 ? 4.071 -14.299 -21.529 1.00 56.16 195 LYS A N 1
ATOM 1644 C CA . LYS A 1 195 ? 5.062 -13.573 -22.314 1.00 56.16 195 LYS A CA 1
ATOM 1645 C C . LYS A 1 195 ? 6.416 -13.874 -21.694 1.00 56.16 195 LYS A C 1
ATOM 1647 O O . LYS A 1 195 ? 6.619 -13.621 -20.507 1.00 56.16 195 LYS A O 1
ATOM 1652 N N . ASN A 1 196 ? 7.328 -14.429 -22.492 1.00 61.25 196 ASN A N 1
ATOM 1653 C CA . ASN A 1 196 ? 8.713 -14.612 -22.079 1.00 61.25 196 ASN A CA 1
ATOM 1654 C C . ASN A 1 196 ? 9.222 -13.292 -21.496 1.00 61.25 196 ASN A C 1
ATOM 1656 O O . ASN A 1 196 ? 9.143 -12.247 -22.147 1.00 61.25 196 ASN A O 1
ATOM 1660 N N . ILE A 1 197 ? 9.696 -13.341 -20.250 1.00 67.75 197 ILE A N 1
ATOM 1661 C CA . ILE A 1 197 ? 10.247 -12.173 -19.567 1.00 67.75 197 ILE A CA 1
ATOM 1662 C C . ILE A 1 197 ? 11.393 -11.643 -20.434 1.00 67.75 197 ILE A C 1
ATOM 1664 O O . ILE A 1 197 ? 12.324 -12.388 -20.745 1.00 67.75 197 ILE A O 1
ATOM 1668 N N . SER A 1 198 ? 11.337 -10.366 -20.821 1.00 76.75 198 SER A N 1
ATOM 1669 C CA . SER A 1 198 ? 12.456 -9.736 -21.525 1.00 76.75 198 SER A CA 1
ATOM 1670 C C . SER A 1 198 ? 13.724 -9.874 -20.669 1.00 76.75 198 SER A C 1
ATOM 1672 O O . SER A 1 198 ? 13.695 -9.476 -19.499 1.00 76.75 198 SER A O 1
ATOM 1674 N N . PRO A 1 199 ? 14.845 -10.393 -21.210 1.00 81.19 199 PRO A N 1
ATOM 1675 C CA . PRO A 1 199 ? 16.105 -10.490 -20.472 1.00 81.19 199 PRO A CA 1
ATOM 1676 C C . PRO A 1 199 ? 16.537 -9.153 -19.851 1.00 81.19 199 PRO A C 1
ATOM 1678 O O . PRO A 1 199 ? 17.111 -9.131 -18.765 1.00 81.19 199 PRO A O 1
ATOM 1681 N N . ALA A 1 200 ? 16.190 -8.038 -20.501 1.00 81.50 200 ALA A N 1
ATOM 1682 C CA . ALA A 1 200 ? 16.429 -6.689 -20.004 1.00 81.50 200 ALA A CA 1
ATOM 1683 C C . ALA A 1 200 ? 15.644 -6.376 -18.721 1.00 81.50 200 ALA A C 1
ATOM 1685 O O . ALA A 1 200 ? 16.206 -5.851 -17.762 1.00 81.50 200 ALA A O 1
ATOM 1686 N N . LEU A 1 201 ? 14.354 -6.729 -18.679 1.00 83.12 201 LEU A N 1
ATOM 1687 C CA . LEU A 1 201 ? 13.514 -6.535 -17.493 1.00 83.12 201 LEU A CA 1
ATOM 1688 C C . LEU A 1 201 ? 13.977 -7.415 -16.332 1.00 83.12 201 LEU A C 1
ATOM 1690 O O . LEU A 1 201 ? 13.974 -6.963 -15.190 1.00 83.12 201 LEU A O 1
ATOM 1694 N N . ARG A 1 202 ? 14.425 -8.644 -16.622 1.00 83.00 202 ARG A N 1
ATOM 1695 C CA . ARG A 1 202 ? 15.010 -9.524 -15.604 1.00 83.00 202 ARG A CA 1
ATOM 1696 C C . ARG A 1 202 ? 16.303 -8.933 -15.038 1.00 83.00 202 ARG A C 1
ATOM 1698 O O . ARG A 1 202 ? 16.430 -8.825 -13.828 1.00 83.00 202 ARG A O 1
ATOM 1705 N N . SER A 1 203 ?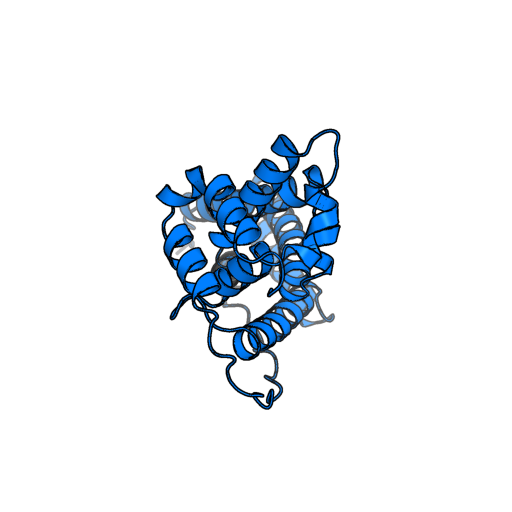 17.190 -8.426 -15.896 1.00 85.75 203 SER A N 1
ATOM 1706 C CA . SER A 1 203 ? 18.418 -7.748 -15.458 1.00 85.75 203 SER A CA 1
ATOM 1707 C C . SER A 1 203 ? 18.148 -6.492 -14.619 1.00 85.75 203 SER A C 1
ATOM 1709 O O . SER A 1 203 ? 18.889 -6.222 -13.671 1.00 85.75 203 SER A O 1
ATOM 1711 N N . LEU A 1 204 ? 17.111 -5.712 -14.952 1.00 86.88 204 LEU A N 1
ATOM 1712 C CA . LEU A 1 204 ? 16.690 -4.559 -14.151 1.00 86.88 204 LEU A CA 1
ATOM 1713 C C . LEU A 1 204 ? 16.193 -5.008 -12.772 1.00 86.88 204 LEU A C 1
ATOM 1715 O O . LEU A 1 204 ? 16.599 -4.441 -11.758 1.00 86.88 204 LEU A O 1
ATOM 1719 N N . ALA A 1 205 ? 15.346 -6.038 -12.738 1.00 86.25 205 ALA A N 1
ATOM 1720 C CA . ALA A 1 205 ? 14.815 -6.591 -11.501 1.00 86.25 205 ALA A CA 1
ATOM 1721 C C . ALA A 1 205 ? 15.922 -7.149 -10.601 1.00 86.25 205 ALA A C 1
ATOM 1723 O O . ALA A 1 205 ? 15.957 -6.818 -9.420 1.00 86.25 205 ALA A O 1
ATOM 1724 N N . ASP A 1 206 ? 16.874 -7.895 -11.164 1.00 85.56 206 ASP A N 1
ATOM 1725 C CA . ASP A 1 206 ? 18.040 -8.413 -10.441 1.00 85.56 206 ASP A CA 1
ATOM 1726 C C . ASP A 1 206 ? 18.908 -7.278 -9.870 1.00 85.56 206 ASP A C 1
ATOM 1728 O O . ASP A 1 206 ? 19.475 -7.408 -8.787 1.00 85.56 206 ASP A O 1
ATOM 1732 N N . SER A 1 207 ? 18.979 -6.134 -10.559 1.00 85.69 207 SER A N 1
ATOM 1733 C CA . SER A 1 207 ? 19.747 -4.967 -10.102 1.00 85.69 207 SER A CA 1
ATOM 1734 C C . SER A 1 207 ? 19.061 -4.202 -8.968 1.00 85.69 207 SER A C 1
ATOM 1736 O O . SER A 1 207 ? 19.742 -3.574 -8.166 1.00 85.69 207 SER A O 1
ATOM 1738 N N . LEU A 1 208 ? 17.727 -4.236 -8.888 1.00 87.00 208 LEU A N 1
ATOM 1739 C CA . LEU A 1 208 ? 16.928 -3.500 -7.896 1.00 87.00 208 LEU A CA 1
ATOM 1740 C C . LEU A 1 208 ? 16.305 -4.402 -6.819 1.00 87.00 208 LEU A C 1
ATOM 1742 O O . LEU A 1 208 ? 15.529 -3.924 -5.985 1.00 87.00 208 LEU A O 1
ATOM 1746 N N . CYS A 1 209 ? 16.639 -5.697 -6.817 1.00 81.75 209 CYS A N 1
ATOM 1747 C CA . CYS A 1 209 ? 16.064 -6.661 -5.883 1.00 81.75 209 CYS A CA 1
ATOM 1748 C C . CYS A 1 209 ? 16.495 -6.405 -4.428 1.00 81.75 209 CYS A C 1
ATOM 1750 O O . CYS A 1 209 ? 15.706 -6.649 -3.512 1.00 81.75 209 CYS A O 1
ATOM 1752 N N . ASP A 1 210 ? 17.699 -5.857 -4.230 1.00 75.88 210 ASP A N 1
ATOM 1753 C CA . ASP A 1 210 ? 18.297 -5.568 -2.924 1.00 75.88 210 ASP A CA 1
ATOM 1754 C C . ASP A 1 210 ? 18.152 -4.089 -2.526 1.00 75.88 210 ASP A C 1
ATOM 1756 O O . ASP A 1 210 ? 18.257 -3.176 -3.351 1.00 75.88 210 ASP A O 1
ATOM 1760 N N . ARG A 1 211 ? 17.933 -3.842 -1.231 1.00 69.94 211 ARG A N 1
ATOM 1761 C CA . ARG A 1 211 ? 17.679 -2.517 -0.650 1.00 69.94 211 ARG A CA 1
ATOM 1762 C C . ARG A 1 211 ? 18.858 -1.566 -0.839 1.00 69.94 211 ARG A C 1
ATOM 1764 O O . ARG A 1 211 ? 18.627 -0.375 -1.061 1.00 69.94 211 ARG A O 1
ATOM 1771 N N . ASP A 1 212 ? 20.075 -2.097 -0.822 1.00 74.38 212 ASP A N 1
ATOM 1772 C CA . ASP A 1 212 ? 21.318 -1.334 -0.966 1.00 74.38 212 ASP A CA 1
ATOM 1773 C C . ASP A 1 212 ? 21.508 -0.794 -2.395 1.00 74.38 212 ASP A C 1
ATOM 1775 O O . ASP A 1 212 ? 22.147 0.237 -2.610 1.00 74.38 212 ASP A O 1
ATOM 1779 N N . HIS A 1 213 ? 20.885 -1.422 -3.395 1.00 80.25 213 HIS A N 1
ATOM 1780 C CA . HIS A 1 213 ? 20.987 -0.976 -4.786 1.00 80.25 213 HIS A CA 1
ATOM 1781 C C . HIS A 1 213 ? 20.019 0.156 -5.145 1.00 80.25 213 HIS A C 1
ATOM 1783 O O . HIS A 1 213 ? 20.223 0.845 -6.148 1.00 80.25 213 HIS A O 1
ATOM 1789 N N . TRP A 1 214 ? 19.024 0.435 -4.297 1.00 87.31 214 TRP A N 1
ATOM 1790 C CA . TRP A 1 214 ? 18.101 1.551 -4.511 1.00 87.31 214 TRP A CA 1
ATOM 1791 C C . TRP A 1 214 ? 18.768 2.929 -4.411 1.00 87.31 214 TRP A C 1
ATOM 1793 O O . TRP A 1 214 ? 18.208 3.904 -4.904 1.00 87.31 214 TRP A O 1
ATOM 1803 N N . GLU A 1 215 ? 19.963 3.030 -3.821 1.00 83.38 215 GLU A N 1
ATOM 1804 C CA . GLU A 1 215 ? 20.760 4.266 -3.825 1.00 83.38 215 GLU A CA 1
ATOM 1805 C C . GLU A 1 215 ? 21.266 4.649 -5.223 1.00 83.38 215 GLU A C 1
ATOM 1807 O O . GLU A 1 215 ? 21.554 5.815 -5.470 1.00 83.38 215 GLU A O 1
ATOM 1812 N N . LYS A 1 216 ? 21.355 3.675 -6.140 1.00 85.81 216 LYS A N 1
ATOM 1813 C CA . LYS A 1 216 ? 21.795 3.856 -7.535 1.00 85.81 216 LYS A CA 1
ATOM 1814 C C . LYS A 1 216 ? 20.656 3.646 -8.536 1.00 85.81 216 LYS A C 1
ATOM 1816 O O . LYS A 1 216 ? 20.908 3.490 -9.732 1.00 85.81 216 LYS A O 1
ATOM 1821 N N . ALA A 1 217 ? 19.411 3.588 -8.057 1.00 87.19 217 ALA A N 1
ATOM 1822 C CA . ALA A 1 217 ? 18.250 3.267 -8.884 1.00 87.19 217 ALA A CA 1
ATOM 1823 C C . ALA A 1 217 ? 18.018 4.284 -10.007 1.00 87.19 217 ALA A C 1
ATOM 1825 O O . ALA A 1 217 ? 17.532 3.915 -11.073 1.00 87.19 217 ALA A O 1
ATOM 1826 N N . ASP A 1 218 ? 18.408 5.540 -9.795 1.00 86.44 218 ASP A N 1
ATOM 1827 C CA . ASP A 1 218 ? 18.382 6.581 -10.814 1.00 86.44 218 ASP A CA 1
ATOM 1828 C C . ASP A 1 218 ? 19.258 6.207 -12.020 1.00 86.44 218 ASP A C 1
ATOM 1830 O O . ASP A 1 218 ? 18.773 6.163 -13.152 1.00 86.44 218 ASP A O 1
ATOM 1834 N N . LYS A 1 219 ? 20.524 5.862 -11.778 1.00 85.69 219 LYS A N 1
ATOM 1835 C CA . LYS A 1 219 ? 21.469 5.478 -12.823 1.00 85.69 219 LYS A CA 1
ATOM 1836 C C . LYS A 1 219 ? 21.063 4.166 -13.489 1.00 85.69 219 LYS A C 1
ATOM 1838 O O . LYS A 1 219 ? 21.039 4.094 -14.711 1.00 85.69 219 LYS A O 1
ATOM 1843 N N . ILE A 1 220 ? 20.697 3.158 -12.695 1.00 88.94 220 ILE A N 1
ATOM 1844 C CA . ILE A 1 220 ? 20.279 1.839 -13.195 1.00 88.94 220 ILE A CA 1
ATOM 1845 C C . ILE A 1 220 ? 19.093 1.977 -14.162 1.00 88.94 220 ILE A C 1
ATOM 1847 O O . ILE A 1 220 ? 19.102 1.395 -15.247 1.00 88.94 220 ILE A O 1
ATOM 1851 N N . LEU A 1 221 ? 18.084 2.774 -13.798 1.00 88.25 221 LEU A N 1
ATOM 1852 C CA . LEU A 1 221 ? 16.895 2.958 -14.624 1.00 88.25 221 LEU A CA 1
ATOM 1853 C C . LEU A 1 221 ? 17.170 3.815 -15.870 1.00 88.25 221 LEU A C 1
ATOM 1855 O O . LEU A 1 221 ? 16.630 3.534 -16.940 1.00 88.25 221 LEU A O 1
ATOM 1859 N N . GLN A 1 222 ? 18.028 4.834 -15.763 1.00 85.81 222 GLN A N 1
ATOM 1860 C CA . GLN A 1 222 ? 18.466 5.613 -16.926 1.00 85.81 222 GLN A CA 1
ATOM 1861 C C . GLN A 1 222 ? 19.236 4.753 -17.929 1.00 85.81 222 GLN A C 1
ATOM 1863 O O . GLN A 1 222 ? 18.937 4.815 -19.121 1.00 85.81 222 GLN A O 1
ATOM 1868 N N . ASP A 1 223 ? 20.174 3.931 -17.455 1.00 85.50 223 ASP A N 1
ATOM 1869 C CA . ASP A 1 223 ? 20.945 3.010 -18.293 1.00 85.50 223 ASP A CA 1
ATOM 1870 C C . ASP A 1 223 ? 20.007 2.007 -18.984 1.00 85.50 223 ASP A C 1
ATOM 1872 O O . ASP A 1 223 ? 20.091 1.815 -20.199 1.00 85.50 223 ASP A O 1
ATOM 1876 N N . PHE A 1 224 ? 19.036 1.452 -18.248 1.00 88.00 224 PHE A N 1
ATOM 1877 C CA . PHE A 1 224 ? 17.988 0.598 -18.811 1.00 88.00 224 PHE A CA 1
ATOM 1878 C C . PHE A 1 224 ? 17.216 1.303 -19.941 1.00 88.00 224 PHE A C 1
ATOM 1880 O O . PHE A 1 224 ? 17.091 0.767 -21.041 1.00 88.00 224 PHE A O 1
ATOM 1887 N N . TRP A 1 225 ? 16.740 2.531 -19.730 1.00 86.56 225 TRP A N 1
ATOM 1888 C CA . TRP A 1 225 ? 16.001 3.257 -20.768 1.00 86.56 225 TRP A CA 1
ATOM 1889 C C . TRP A 1 225 ? 16.841 3.665 -21.967 1.00 86.56 225 TRP A C 1
ATOM 1891 O O . TRP A 1 225 ? 16.328 3.677 -23.082 1.00 86.56 225 TRP A O 1
ATOM 1901 N N . LEU A 1 226 ? 18.110 4.018 -21.764 1.00 83.31 226 LEU A N 1
ATOM 1902 C CA . LEU A 1 226 ? 19.016 4.341 -22.864 1.00 83.31 226 LEU A CA 1
ATOM 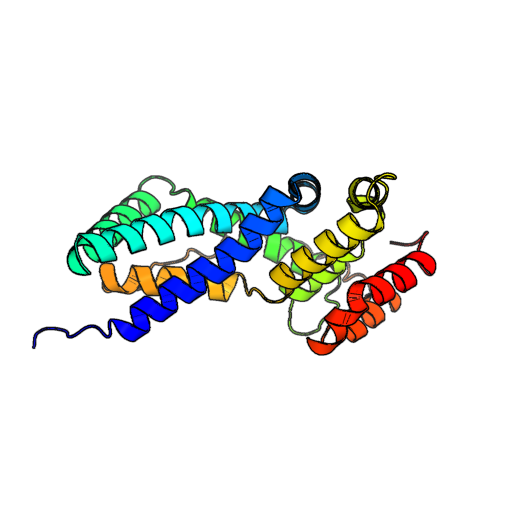1903 C C . LEU A 1 226 ? 19.214 3.136 -23.786 1.00 83.31 226 LEU A C 1
ATOM 1905 O O . LEU A 1 226 ? 19.215 3.302 -25.004 1.00 83.31 226 LEU A O 1
ATOM 1909 N N . LEU A 1 227 ? 19.333 1.941 -23.205 1.00 82.62 227 LEU A N 1
ATOM 1910 C CA . LEU A 1 227 ? 19.552 0.692 -23.931 1.00 82.62 227 LEU A CA 1
ATOM 1911 C C . LEU A 1 227 ? 18.274 0.123 -24.571 1.00 82.62 227 LEU A C 1
ATOM 1913 O O . LEU A 1 227 ? 18.374 -0.652 -25.520 1.00 82.62 227 LEU A O 1
ATOM 1917 N N . HIS A 1 228 ? 17.089 0.513 -24.086 1.00 74.31 228 HIS A N 1
ATOM 1918 C CA . HIS A 1 228 ? 15.805 -0.093 -24.470 1.00 74.31 228 HIS A CA 1
ATOM 1919 C C . HIS A 1 228 ? 14.739 0.921 -24.921 1.00 74.31 228 HIS A C 1
ATOM 1921 O O . HIS A 1 228 ? 13.544 0.661 -24.803 1.00 74.31 228 HIS A O 1
ATOM 1927 N N . ASN A 1 229 ? 15.157 2.069 -25.468 1.00 60.59 229 ASN A N 1
ATOM 1928 C CA . ASN A 1 229 ? 14.272 3.170 -25.885 1.00 60.59 229 ASN A CA 1
ATOM 1929 C C . ASN A 1 229 ? 13.161 2.794 -26.888 1.00 60.59 229 ASN A C 1
ATOM 1931 O O . ASN A 1 229 ? 12.201 3.556 -27.018 1.00 60.59 229 ASN A O 1
ATOM 1935 N N . GLU A 1 230 ? 13.270 1.662 -27.591 1.00 51.41 230 GLU A N 1
ATOM 1936 C CA . GLU A 1 230 ? 12.340 1.284 -28.665 1.00 51.41 230 GLU A CA 1
ATOM 1937 C C . GLU A 1 230 ? 11.398 0.111 -28.303 1.00 51.41 230 GLU A C 1
ATOM 1939 O O . GLU A 1 230 ? 10.271 0.084 -28.803 1.00 51.41 230 GLU A O 1
ATOM 1944 N N . ASP A 1 231 ? 11.753 -0.758 -27.344 1.00 47.16 231 ASP A N 1
ATOM 1945 C CA . ASP A 1 231 ? 11.143 -2.101 -27.200 1.00 47.16 231 ASP A CA 1
ATOM 1946 C C . ASP A 1 231 ? 10.345 -2.378 -25.906 1.00 47.16 231 ASP A C 1
ATOM 1948 O O . ASP A 1 231 ? 9.944 -3.520 -25.668 1.00 47.16 231 ASP A O 1
ATOM 1952 N N . VAL A 1 232 ? 10.065 -1.371 -25.068 1.00 42.78 232 VAL A N 1
ATOM 1953 C CA . VAL A 1 232 ? 9.170 -1.516 -23.891 1.00 42.78 232 VAL A CA 1
ATOM 1954 C C . VAL A 1 232 ? 7.980 -0.569 -23.998 1.00 42.78 232 VAL A C 1
ATOM 1956 O O . VAL A 1 232 ? 8.174 0.595 -24.431 1.00 42.78 232 VAL A O 1
#

pLDDT: mean 83.28, std 14.15, range [41.22, 97.69]